Protein AF-A0A9P4GKR5-F1 (afdb_monomer_lite)

Foldseek 3Di:
DDDDDDPPLVVLCCCLVPPVLVVLVVVLVVLLLVLLVLLLQLPQPPDPVSNVVSLVVNVVSLVVNVVSLVVSLVSLVPDDLQVQLVVVVVVVDDSVLSSVLSVLLNVLVVVLSVVVVVVSVVSVVCSVPDDDDDPPLLVVLVVLLVVLLVLLVVLVVLLVVLVVLVVVLVVDPPVSVNVSSVSVSVSSVVVSVSSVSNSVSSVVSDDPVSLVCSLPVDPDPVVSVVSVVSVVSSVVSVVVSVVSVVVVVVVVVVD

Organism: NCBI:txid1168544

Radius of gyration: 22.97 Å; chains: 1; bounding box: 77×32×60 Å

pLDDT: mean 76.47, std 13.75, range [29.8, 94.88]

Secondary structure (DSSP, 8-state):
-------HHHHHHHHIIIIIHHHHHHHHHHHHHHHHHHHHHHHH-SSHHHHHHHHHHHHHHHHHHHHHHHHHHHHHHTS-HHHHHHHHHHTT--HHHHHHHHHHHHHHHHHHHHHHHHHHHHHHHHHHH---TTS-HHHHHHHHHHHHHHHHHHHHHHHHHHHHHHHHHHH--SHHHHHHHHHHHHHHHHHHHHHHHHHHHHHHH--HHHHHHHHHT-S-HHHHHHHHHHHHHHHHHHHHHHHHHHHHHHHHTT-

Sequence (255 aa):
MCTGYSAPREILLDTTFWEVLPSHYERIKARWNKIARLYKEAKSDLLTTDRDGATNSLKAELEMLENDLVEYRNITRGMDITDVAEIYVTAGKSLYRALQIAKGDFANLEASLKVIEERIAGVRADIVSSPCPCDHVTENLEHILTELDLQVDRVLASLILLRSMDQKYANIADEIEKCEYAGVIRFQVSVLEMDLGVIKLDAELVTDKGISEWVQGTTSGAVKEKREELVMRLSAKLDNLQDRLVETKKKERWL

Structure (mmCIF, N/CA/C/O backbone):
data_AF-A0A9P4GKR5-F1
#
_entry.id   AF-A0A9P4GKR5-F1
#
loop_
_atom_site.group_PDB
_atom_site.id
_atom_site.type_symbol
_atom_site.label_atom_id
_atom_site.label_alt_id
_atom_site.label_comp_id
_atom_site.label_asym_id
_atom_site.label_entity_id
_atom_site.label_seq_id
_atom_site.pdbx_PDB_ins_code
_atom_site.Cartn_x
_atom_site.Cartn_y
_atom_site.Cartn_z
_atom_site.occupancy
_atom_site.B_iso_or_equiv
_atom_site.auth_seq_id
_atom_site.auth_comp_id
_atom_site.auth_asym_id
_atom_site.auth_atom_id
_atom_site.pdbx_PDB_model_num
ATOM 1 N N . MET A 1 1 ? 42.828 -14.763 -23.868 1.00 31.36 1 MET A N 1
ATOM 2 C CA . MET A 1 1 ? 42.715 -14.639 -22.400 1.00 31.36 1 MET A CA 1
ATOM 3 C C . MET A 1 1 ? 42.861 -13.166 -22.066 1.00 31.36 1 MET A C 1
ATOM 5 O O . MET A 1 1 ? 43.960 -12.652 -22.201 1.00 31.36 1 MET A O 1
ATOM 9 N N . CYS A 1 2 ? 41.766 -12.487 -21.722 1.00 29.80 2 CYS A N 1
ATOM 10 C CA . CYS A 1 2 ? 41.795 -11.109 -21.229 1.00 29.80 2 CYS A CA 1
ATOM 11 C C . CYS A 1 2 ? 41.215 -11.136 -19.815 1.00 29.80 2 CYS A C 1
ATOM 13 O O . CYS A 1 2 ? 40.015 -11.326 -19.649 1.00 29.80 2 CYS A O 1
ATOM 15 N N . THR A 1 3 ? 42.071 -11.041 -18.804 1.00 39.31 3 THR A N 1
ATOM 16 C CA . THR A 1 3 ? 41.659 -10.869 -17.407 1.00 39.31 3 THR A CA 1
ATOM 17 C C . THR A 1 3 ? 41.708 -9.399 -17.021 1.00 39.31 3 THR A C 1
ATOM 19 O O . THR A 1 3 ? 42.748 -8.780 -17.228 1.00 39.31 3 THR A O 1
ATOM 22 N N . GLY A 1 4 ? 40.633 -8.934 -16.369 1.00 46.06 4 GLY A N 1
ATOM 23 C CA . GLY A 1 4 ? 40.609 -7.842 -15.379 1.00 46.06 4 GLY A CA 1
ATOM 24 C C . GLY A 1 4 ? 40.754 -6.449 -15.992 1.00 46.06 4 GLY A C 1
ATOM 25 O O . GLY A 1 4 ? 41.780 -6.133 -16.573 1.00 46.06 4 GLY A O 1
ATOM 26 N N . TYR A 1 5 ? 39.753 -5.580 -15.950 1.00 34.56 5 TYR A N 1
ATOM 27 C CA . TYR A 1 5 ? 39.102 -5.035 -14.763 1.00 34.56 5 TYR A CA 1
ATOM 28 C C . TYR A 1 5 ? 37.655 -4.676 -15.137 1.00 34.56 5 TYR A C 1
ATOM 30 O O . TYR A 1 5 ? 37.461 -3.934 -16.098 1.00 34.56 5 TYR A O 1
ATOM 38 N N . SER A 1 6 ? 36.653 -5.169 -14.397 1.00 38.38 6 SER A N 1
ATOM 39 C CA . SER A 1 6 ? 35.318 -4.554 -14.452 1.00 38.38 6 SER A CA 1
ATOM 40 C C . SER A 1 6 ? 35.483 -3.124 -13.945 1.00 38.38 6 SER A C 1
ATOM 42 O O . SER A 1 6 ? 36.185 -2.891 -12.951 1.00 38.38 6 SER A O 1
ATOM 44 N N . ALA A 1 7 ? 34.980 -2.153 -14.706 1.00 36.53 7 ALA A N 1
ATOM 45 C CA . ALA A 1 7 ? 35.161 -0.752 -14.362 1.00 36.53 7 ALA A CA 1
ATOM 46 C C . ALA A 1 7 ? 34.572 -0.520 -12.956 1.00 36.53 7 ALA A C 1
ATOM 48 O O . ALA A 1 7 ? 33.511 -1.064 -12.660 1.00 36.53 7 ALA A O 1
ATOM 49 N N . PRO A 1 8 ? 35.189 0.301 -12.086 1.00 41.81 8 PRO A N 1
ATOM 50 C CA . PRO A 1 8 ? 34.676 0.555 -10.736 1.00 41.81 8 PRO A CA 1
ATOM 51 C C . PRO A 1 8 ? 33.189 0.945 -10.696 1.00 41.81 8 PRO A C 1
ATOM 53 O O . PRO A 1 8 ? 32.521 0.686 -9.702 1.00 41.81 8 PRO A O 1
ATOM 56 N N . ARG A 1 9 ? 32.673 1.533 -11.787 1.00 47.53 9 ARG A N 1
ATOM 57 C CA . ARG A 1 9 ? 31.260 1.885 -11.972 1.00 47.53 9 ARG A CA 1
ATOM 58 C C . ARG A 1 9 ? 30.333 0.679 -12.151 1.00 47.53 9 ARG A C 1
ATOM 60 O O . ARG A 1 9 ? 29.267 0.692 -11.557 1.00 47.53 9 ARG A O 1
ATOM 67 N N . GLU A 1 10 ? 30.734 -0.361 -12.885 1.00 48.53 10 GLU A N 1
ATOM 68 C CA . GLU A 1 10 ? 29.918 -1.577 -13.062 1.00 48.53 10 GLU A CA 1
ATOM 69 C C . GLU A 1 10 ? 29.722 -2.307 -11.730 1.00 48.53 10 GLU A C 1
ATOM 71 O O . GLU A 1 10 ? 28.600 -2.657 -11.389 1.00 48.53 10 GLU A O 1
ATOM 76 N N . ILE A 1 11 ? 30.792 -2.470 -10.943 1.00 50.12 11 ILE A N 1
ATOM 77 C CA . ILE A 1 11 ? 30.731 -3.144 -9.634 1.00 50.12 11 ILE A CA 1
ATOM 78 C C . ILE A 1 11 ? 29.861 -2.343 -8.651 1.00 50.12 11 ILE A C 1
ATOM 80 O O . ILE A 1 11 ? 29.056 -2.915 -7.922 1.00 50.12 11 ILE A O 1
ATOM 84 N N . LEU A 1 12 ? 29.993 -1.011 -8.644 1.00 54.66 12 LEU A N 1
ATOM 85 C CA . LEU A 1 12 ? 29.163 -0.131 -7.816 1.00 54.66 12 LEU A CA 1
ATOM 86 C C . LEU A 1 12 ? 27.686 -0.192 -8.214 1.00 54.66 12 LEU A C 1
ATOM 88 O O . LEU A 1 12 ? 26.833 -0.214 -7.327 1.00 54.66 12 LEU A O 1
ATOM 92 N N . LEU A 1 13 ? 27.375 -0.239 -9.512 1.00 59.59 13 LEU A N 1
ATOM 93 C CA . LEU A 1 13 ? 25.998 -0.359 -9.983 1.00 59.59 13 LEU A CA 1
ATOM 94 C C . LEU A 1 13 ? 25.408 -1.728 -9.637 1.00 59.59 13 LEU A C 1
ATOM 96 O O . LEU A 1 13 ? 24.288 -1.789 -9.144 1.00 59.59 13 LEU A O 1
ATOM 100 N N . ASP A 1 14 ? 26.172 -2.802 -9.833 1.00 60.28 14 ASP A N 1
ATOM 101 C CA . ASP A 1 14 ? 25.742 -4.180 -9.591 1.00 60.28 14 ASP A CA 1
ATOM 102 C C . ASP A 1 14 ? 25.403 -4.405 -8.108 1.00 60.28 14 ASP A C 1
ATOM 104 O O . ASP A 1 14 ? 24.274 -4.764 -7.770 1.00 60.28 14 ASP A O 1
ATOM 108 N N . THR A 1 15 ? 26.320 -4.062 -7.196 1.00 67.00 15 THR A N 1
ATOM 109 C CA . THR A 1 15 ? 26.077 -4.184 -5.749 1.00 67.00 15 THR A CA 1
ATOM 110 C C . THR A 1 15 ? 24.951 -3.260 -5.282 1.00 67.00 15 THR A C 1
ATOM 112 O O . THR A 1 15 ? 24.083 -3.668 -4.507 1.00 67.00 15 THR A O 1
ATOM 115 N N . THR A 1 16 ? 24.915 -2.007 -5.749 1.00 65.56 16 THR A N 1
ATOM 116 C CA . THR A 1 16 ? 23.899 -1.057 -5.272 1.00 65.56 16 THR A CA 1
ATOM 117 C C . THR A 1 16 ? 22.500 -1.425 -5.772 1.00 65.56 16 THR A C 1
ATOM 119 O O . THR A 1 16 ? 21.536 -1.356 -5.008 1.00 65.56 16 THR A O 1
ATOM 122 N N . PHE A 1 17 ? 22.376 -1.833 -7.036 1.00 65.75 17 PHE A N 1
ATOM 123 C CA . PHE A 1 17 ? 21.091 -2.111 -7.671 1.00 65.75 17 PHE A CA 1
ATOM 124 C C . PHE A 1 17 ? 20.520 -3.477 -7.273 1.00 65.75 17 PHE A C 1
ATOM 126 O O . PHE A 1 17 ? 19.317 -3.578 -7.037 1.00 65.75 17 PHE A O 1
ATOM 133 N N . TRP A 1 18 ? 21.357 -4.513 -7.150 1.00 68.56 18 TRP A N 1
ATOM 134 C CA . TRP A 1 18 ? 20.884 -5.876 -6.878 1.00 68.56 18 TRP A CA 1
ATOM 135 C C . TRP A 1 18 ? 20.919 -6.285 -5.410 1.00 68.56 18 TRP A C 1
ATOM 137 O O . TRP A 1 18 ? 20.159 -7.170 -5.019 1.00 68.56 18 TRP A O 1
ATOM 147 N N . GLU A 1 19 ? 21.752 -5.651 -4.583 1.00 69.38 19 GLU A N 1
ATOM 148 C CA . GLU A 1 19 ? 21.890 -6.033 -3.174 1.00 69.38 19 GLU A CA 1
ATOM 149 C C . GLU A 1 19 ? 21.416 -4.922 -2.234 1.00 69.38 19 GLU A C 1
ATOM 151 O O . GLU A 1 19 ? 20.545 -5.147 -1.390 1.00 69.38 19 GLU A O 1
ATOM 156 N N . VAL A 1 20 ? 21.944 -3.703 -2.390 1.00 75.06 20 VAL A N 1
ATOM 157 C CA . VAL A 1 20 ? 21.682 -2.607 -1.443 1.00 75.06 20 VAL A CA 1
ATOM 158 C C . VAL A 1 20 ? 20.237 -2.116 -1.537 1.00 75.06 20 VAL A C 1
ATOM 160 O O . VAL A 1 20 ? 19.534 -2.117 -0.527 1.00 75.06 20 VAL A O 1
ATOM 163 N N . LEU A 1 21 ? 19.756 -1.724 -2.723 1.00 73.94 21 LEU A N 1
ATOM 164 C CA . LEU A 1 21 ? 18.386 -1.220 -2.875 1.00 73.94 21 LEU A CA 1
ATOM 165 C C . LEU A 1 21 ? 17.323 -2.236 -2.420 1.00 73.94 21 LEU A C 1
ATOM 167 O O . LEU A 1 21 ? 16.484 -1.856 -1.597 1.00 73.94 21 LEU A O 1
ATOM 171 N N . PRO A 1 22 ? 17.351 -3.515 -2.851 1.00 74.94 22 PRO A N 1
ATOM 172 C CA . PRO A 1 22 ? 16.384 -4.503 -2.376 1.00 74.94 22 PRO A CA 1
ATOM 173 C C . PRO A 1 22 ? 16.442 -4.711 -0.860 1.00 74.94 22 PRO A C 1
ATOM 175 O O . PRO A 1 22 ? 15.400 -4.789 -0.215 1.00 74.94 22 PRO A O 1
ATOM 178 N N . SER A 1 23 ? 17.640 -4.727 -0.267 1.00 75.75 23 SER A N 1
ATOM 179 C CA . SER A 1 23 ? 17.807 -4.859 1.186 1.00 75.75 23 SER A CA 1
ATOM 180 C C . SER A 1 23 ? 17.163 -3.699 1.955 1.00 75.75 23 SER A C 1
ATOM 182 O O . SER A 1 23 ? 16.420 -3.920 2.915 1.00 75.75 23 SER A O 1
ATOM 184 N N . HIS A 1 24 ? 17.371 -2.454 1.510 1.00 80.94 24 HIS A N 1
ATOM 185 C CA . HIS A 1 24 ? 16.717 -1.300 2.130 1.00 80.94 24 HIS A CA 1
ATOM 186 C C . HIS A 1 24 ? 15.197 -1.309 1.909 1.00 80.94 24 HIS A C 1
ATOM 188 O O . HIS A 1 24 ? 14.451 -0.957 2.823 1.00 80.94 24 HIS A O 1
ATOM 194 N N . TYR A 1 25 ? 14.723 -1.743 0.737 1.00 75.50 25 TYR A N 1
ATOM 195 C CA . TYR A 1 25 ? 13.290 -1.884 0.471 1.00 75.50 25 TYR A CA 1
ATOM 196 C C . TYR A 1 25 ? 12.632 -2.905 1.410 1.00 75.50 25 TYR A C 1
ATOM 198 O O . TYR A 1 25 ? 11.611 -2.609 2.034 1.00 75.50 25 TYR A O 1
ATOM 206 N N . GLU A 1 26 ? 13.244 -4.077 1.591 1.00 77.56 26 GLU A N 1
ATOM 207 C CA . GLU A 1 26 ? 12.752 -5.088 2.532 1.00 77.56 26 GLU A CA 1
ATOM 208 C C . GLU A 1 26 ? 12.784 -4.586 3.981 1.00 77.56 26 GLU A C 1
ATOM 210 O O . GLU A 1 26 ? 11.868 -4.868 4.756 1.00 77.56 26 GLU A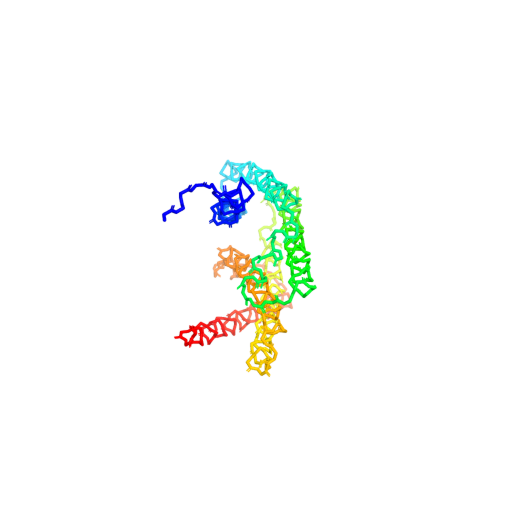 O 1
ATOM 215 N N . ARG A 1 27 ? 13.779 -3.767 4.350 1.00 87.31 27 ARG A N 1
ATOM 216 C CA . ARG A 1 27 ? 13.833 -3.116 5.667 1.00 87.31 27 ARG A CA 1
ATOM 217 C C . ARG A 1 27 ? 12.667 -2.146 5.876 1.00 87.31 27 ARG A C 1
ATOM 219 O O . ARG A 1 27 ? 11.993 -2.232 6.904 1.00 87.31 27 ARG A O 1
ATOM 226 N N . ILE A 1 28 ? 12.385 -1.290 4.891 1.00 83.56 28 ILE A N 1
ATOM 227 C CA . ILE A 1 28 ? 11.234 -0.370 4.890 1.00 83.56 28 ILE A CA 1
ATOM 228 C C . ILE A 1 28 ? 9.928 -1.158 5.035 1.00 83.56 28 ILE A C 1
ATOM 230 O O . ILE A 1 28 ? 9.112 -0.856 5.907 1.00 83.56 28 ILE A O 1
ATOM 234 N N . LYS A 1 29 ? 9.749 -2.214 4.235 1.00 80.31 29 LYS A N 1
ATOM 235 C CA . LYS A 1 29 ? 8.560 -3.077 4.260 1.00 80.31 29 LYS A CA 1
ATOM 236 C C . LYS A 1 29 ? 8.376 -3.776 5.608 1.00 80.31 29 LYS A C 1
ATOM 238 O O . LYS A 1 29 ? 7.281 -3.764 6.173 1.00 80.31 29 LYS A O 1
ATOM 243 N N . ALA A 1 30 ? 9.438 -4.366 6.154 1.00 80.81 30 ALA A N 1
ATOM 244 C CA . ALA A 1 30 ? 9.405 -5.018 7.459 1.00 80.81 30 ALA A CA 1
ATOM 245 C C . ALA A 1 30 ? 9.033 -4.030 8.573 1.00 80.81 30 ALA A C 1
ATOM 247 O O . ALA A 1 30 ? 8.232 -4.357 9.455 1.00 80.81 30 ALA A O 1
ATOM 248 N N . ARG A 1 31 ? 9.568 -2.807 8.513 1.00 88.75 31 ARG A N 1
ATOM 249 C CA . ARG A 1 31 ? 9.266 -1.765 9.491 1.00 88.75 31 ARG A CA 1
ATOM 250 C C . ARG A 1 31 ? 7.839 -1.253 9.375 1.00 88.75 31 ARG A C 1
ATOM 252 O O . ARG A 1 31 ? 7.173 -1.120 10.397 1.00 88.75 31 ARG A O 1
ATOM 259 N N . TRP A 1 32 ? 7.343 -1.057 8.156 1.00 85.75 32 TRP A N 1
ATOM 260 C CA . TRP A 1 32 ? 5.944 -0.705 7.916 1.00 85.75 32 TRP A CA 1
ATOM 261 C C . TRP A 1 32 ? 4.994 -1.720 8.563 1.00 85.75 32 TRP A C 1
ATOM 263 O O . TRP A 1 32 ? 4.100 -1.347 9.318 1.00 85.75 32 TRP A O 1
ATOM 273 N N . ASN A 1 33 ? 5.258 -3.016 8.372 1.00 78.06 33 ASN A N 1
ATOM 274 C CA . ASN A 1 33 ? 4.481 -4.090 8.999 1.00 78.06 33 ASN A CA 1
ATOM 275 C C . ASN A 1 33 ? 4.562 -4.073 10.536 1.00 78.06 33 ASN A C 1
ATOM 277 O O . ASN A 1 33 ? 3.601 -4.428 11.222 1.00 78.06 33 ASN A O 1
ATOM 281 N N . LYS A 1 34 ? 5.700 -3.659 11.099 1.00 86.12 34 LYS A N 1
ATOM 282 C CA . LYS A 1 34 ? 5.861 -3.514 12.550 1.00 86.12 34 LYS A CA 1
ATOM 283 C C . LYS A 1 34 ? 5.090 -2.309 13.096 1.00 86.12 34 LYS A C 1
ATOM 285 O O . LYS A 1 34 ? 4.423 -2.454 14.115 1.00 86.12 34 LYS A O 1
ATOM 290 N N . ILE A 1 35 ? 5.147 -1.162 12.416 1.00 84.94 35 ILE A N 1
ATOM 291 C CA . ILE A 1 35 ? 4.366 0.050 12.732 1.00 84.94 35 ILE A CA 1
ATOM 292 C C . ILE A 1 35 ? 2.881 -0.278 12.743 1.00 84.94 35 ILE A C 1
ATOM 294 O O . ILE A 1 35 ? 2.194 0.014 13.711 1.00 84.94 35 ILE A O 1
ATOM 298 N N . ALA A 1 36 ? 2.420 -0.959 11.701 1.00 75.44 36 ALA A N 1
ATOM 299 C CA . ALA A 1 36 ? 1.070 -1.476 11.576 1.00 75.44 36 ALA A CA 1
ATOM 300 C C . ALA A 1 36 ? 0.615 -2.266 12.818 1.00 75.44 36 ALA A C 1
ATOM 302 O O . ALA A 1 36 ? -0.421 -1.969 13.414 1.00 75.44 36 ALA A O 1
ATOM 303 N N . ARG A 1 37 ? 1.425 -3.236 13.259 1.00 79.75 37 ARG A N 1
ATOM 304 C CA . ARG A 1 37 ? 1.133 -4.028 14.461 1.00 79.75 37 ARG A CA 1
ATOM 305 C C . ARG A 1 37 ? 1.133 -3.180 15.739 1.00 79.75 37 ARG A C 1
ATOM 307 O O . ARG A 1 37 ? 0.215 -3.300 16.540 1.00 79.75 37 ARG A O 1
ATOM 314 N N . LEU A 1 38 ? 2.132 -2.318 15.923 1.00 81.69 38 LEU A N 1
ATOM 315 C CA . LEU A 1 38 ? 2.242 -1.457 17.109 1.00 81.69 38 LEU A CA 1
ATOM 316 C C . LEU A 1 38 ? 1.112 -0.425 17.187 1.00 81.69 38 LEU A C 1
ATOM 318 O O . LEU A 1 38 ? 0.655 -0.098 18.275 1.00 81.69 38 LEU A O 1
ATOM 322 N N . TYR A 1 39 ? 0.647 0.076 16.044 1.00 80.06 39 TYR A N 1
ATOM 323 C CA . TYR A 1 39 ? -0.510 0.962 15.958 1.00 80.06 39 TYR A CA 1
ATOM 324 C C . TYR A 1 39 ? -1.785 0.258 16.418 1.00 80.06 39 TYR A C 1
ATOM 326 O O . TYR A 1 39 ? -2.565 0.834 17.176 1.00 80.06 39 TYR A O 1
ATOM 334 N N . LYS A 1 40 ? -1.956 -1.010 16.029 1.00 73.56 40 LYS A N 1
ATOM 335 C CA . LYS A 1 40 ? -3.038 -1.860 16.524 1.00 73.56 40 LYS A CA 1
ATOM 336 C C . LYS A 1 40 ? -2.961 -2.027 18.044 1.00 73.56 40 LYS A C 1
ATOM 338 O O . LYS A 1 40 ? -3.923 -1.685 18.719 1.00 73.56 40 LYS A O 1
ATOM 343 N N . GLU A 1 41 ? -1.817 -2.471 18.570 1.00 76.44 41 GLU A N 1
ATOM 344 C CA . GLU A 1 41 ? -1.572 -2.645 20.016 1.00 76.44 41 GLU A CA 1
ATOM 345 C C . GLU A 1 41 ? -1.859 -1.339 20.788 1.00 76.44 41 GLU A C 1
ATOM 347 O O . GLU A 1 41 ? -2.658 -1.313 21.723 1.00 76.44 41 GLU A O 1
ATOM 352 N N . ALA A 1 42 ? -1.346 -0.204 20.301 1.00 78.00 42 ALA A N 1
ATOM 353 C CA . ALA A 1 42 ? -1.582 1.116 20.890 1.00 78.00 42 ALA A CA 1
ATOM 354 C C . ALA A 1 42 ? -3.060 1.559 20.878 1.00 78.00 42 ALA A C 1
ATOM 356 O O . ALA A 1 42 ? -3.448 2.414 21.675 1.00 78.00 42 ALA A O 1
ATOM 357 N N . LYS A 1 43 ? -3.896 1.006 19.992 1.00 73.19 43 LYS A N 1
ATOM 358 C CA . LYS A 1 43 ? -5.338 1.291 19.942 1.00 73.19 43 LYS A CA 1
ATOM 359 C C . LYS A 1 43 ? -6.186 0.285 20.718 1.00 73.19 43 LYS A C 1
ATOM 361 O O . LYS A 1 43 ? -7.215 0.686 21.259 1.00 73.19 43 LYS A O 1
ATOM 366 N N . SER A 1 44 ? -5.798 -0.988 20.753 1.00 69.00 44 SER A N 1
ATOM 367 C CA . SER A 1 44 ? -6.623 -2.072 21.300 1.00 69.00 44 SER A CA 1
ATOM 368 C C . SER A 1 44 ? -6.294 -2.474 22.733 1.00 69.00 44 SER A C 1
ATOM 370 O O . SER A 1 44 ? -7.125 -3.125 23.369 1.00 69.00 44 SER A O 1
ATOM 372 N N . ASP A 1 45 ? -5.107 -2.142 23.243 1.00 71.12 45 ASP A N 1
ATOM 373 C CA . ASP A 1 45 ? -4.672 -2.649 24.543 1.00 71.12 45 ASP A CA 1
ATOM 374 C C . ASP A 1 45 ? -5.487 -2.056 25.699 1.00 71.12 45 ASP A C 1
ATOM 376 O O . ASP A 1 45 ? -5.647 -0.842 25.846 1.00 71.12 45 ASP A O 1
ATOM 380 N N . LEU A 1 46 ? -6.011 -2.954 26.539 1.00 59.97 46 LEU A N 1
ATOM 381 C CA . LEU A 1 46 ? -6.887 -2.625 27.668 1.00 59.97 46 LEU A CA 1
ATOM 382 C C . LEU A 1 46 ? -6.127 -1.993 28.841 1.00 59.97 46 LEU A C 1
ATOM 384 O O . LEU A 1 46 ? -6.712 -1.252 29.632 1.00 59.97 46 LEU A O 1
ATOM 388 N N . LEU A 1 47 ? -4.839 -2.313 28.982 1.00 71.62 47 LEU A N 1
ATOM 389 C CA . LEU A 1 47 ? -3.983 -1.786 30.037 1.00 71.62 47 LEU A CA 1
ATOM 390 C C . LEU A 1 47 ? -3.268 -0.532 29.540 1.00 71.62 47 LEU A C 1
ATOM 392 O O . LEU A 1 47 ? -2.575 -0.553 28.526 1.00 71.62 47 LEU A O 1
ATOM 396 N N . THR A 1 48 ? -3.391 0.558 30.295 1.00 73.81 48 THR A N 1
ATOM 397 C CA . THR A 1 48 ? -2.759 1.844 29.964 1.00 73.81 48 THR A CA 1
ATOM 398 C C . THR A 1 48 ? -1.242 1.736 29.833 1.00 73.81 48 THR A C 1
ATOM 400 O O . THR A 1 48 ? -0.663 2.362 28.955 1.00 73.81 48 THR A O 1
ATOM 403 N N . THR A 1 49 ? -0.598 0.896 30.646 1.00 75.25 49 THR A N 1
ATOM 404 C CA . THR A 1 49 ? 0.852 0.660 30.592 1.00 75.25 49 THR A CA 1
ATOM 405 C C . THR A 1 49 ? 1.300 0.002 29.291 1.00 75.25 49 THR A C 1
ATOM 407 O O . THR A 1 49 ? 2.326 0.393 28.735 1.00 75.25 49 THR A O 1
ATOM 410 N N . ASP A 1 50 ? 0.529 -0.965 28.796 1.00 73.06 50 ASP A N 1
ATOM 411 C CA . ASP A 1 50 ? 0.838 -1.681 27.555 1.00 73.06 50 ASP A CA 1
ATOM 412 C C . ASP A 1 50 ? 0.591 -0.758 26.359 1.00 73.06 50 ASP A C 1
ATOM 414 O O . ASP A 1 50 ? 1.443 -0.631 25.479 1.00 73.06 50 ASP A O 1
ATOM 418 N N . ARG A 1 51 ? -0.491 0.027 26.423 1.00 75.31 51 ARG A N 1
ATOM 419 C CA . ARG A 1 51 ? -0.816 1.067 25.444 1.00 75.31 51 ARG A CA 1
ATOM 420 C C . ARG A 1 51 ? 0.268 2.136 25.329 1.00 75.31 51 ARG A C 1
ATOM 422 O O . ARG A 1 51 ? 0.657 2.514 24.221 1.00 75.31 51 ARG A O 1
ATOM 429 N N . ASP A 1 52 ? 0.770 2.627 26.459 1.00 80.56 52 ASP A N 1
ATOM 430 C CA . ASP A 1 52 ? 1.848 3.618 2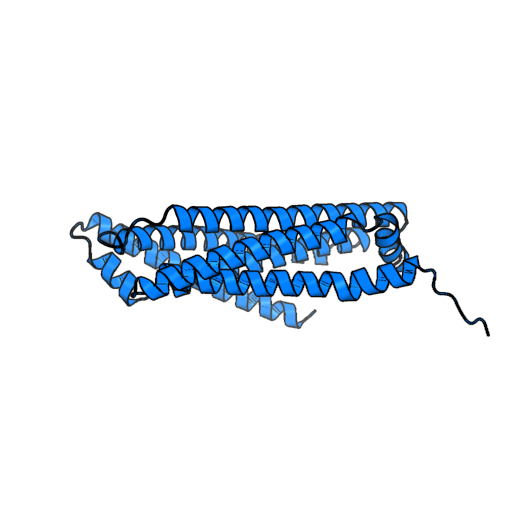6.498 1.00 80.56 52 ASP A CA 1
ATOM 431 C C . ASP A 1 52 ? 3.159 3.019 25.963 1.00 80.56 52 ASP A C 1
ATOM 433 O O . ASP A 1 52 ? 3.886 3.673 25.207 1.00 80.56 52 ASP A O 1
ATOM 437 N N . GLY A 1 53 ? 3.439 1.751 26.284 1.00 82.94 53 GLY A N 1
ATOM 438 C CA . GLY A 1 53 ? 4.570 0.996 25.743 1.00 82.94 53 GLY A CA 1
ATOM 439 C C . GLY A 1 53 ? 4.507 0.836 24.220 1.00 82.94 53 GLY A C 1
ATOM 440 O O . GLY A 1 53 ? 5.485 1.137 23.523 1.00 82.94 53 GLY A O 1
ATOM 441 N N . ALA A 1 54 ? 3.350 0.434 23.693 1.00 82.38 54 ALA A N 1
ATOM 442 C CA . ALA A 1 54 ? 3.092 0.315 22.262 1.00 82.38 54 ALA A CA 1
ATOM 443 C C . ALA A 1 54 ? 3.179 1.678 21.561 1.00 82.38 54 ALA A C 1
ATOM 445 O O . ALA A 1 54 ? 3.836 1.794 20.530 1.00 82.38 54 ALA A O 1
ATOM 446 N N . THR A 1 55 ? 2.626 2.737 22.160 1.00 85.12 55 THR A N 1
ATOM 447 C CA . THR A 1 55 ? 2.679 4.108 21.623 1.00 85.12 55 THR A CA 1
ATOM 448 C C . THR A 1 55 ? 4.110 4.641 21.538 1.00 85.12 55 THR A C 1
ATOM 450 O O . THR A 1 55 ? 4.494 5.248 20.536 1.00 85.12 55 THR A O 1
ATOM 453 N N . ASN A 1 56 ? 4.930 4.415 22.566 1.00 87.88 56 ASN A N 1
ATOM 454 C CA . ASN A 1 56 ? 6.336 4.821 22.550 1.00 87.88 56 ASN A CA 1
ATOM 455 C C . ASN A 1 56 ? 7.140 4.028 21.513 1.00 87.88 56 ASN A C 1
ATOM 457 O O . ASN A 1 56 ? 7.920 4.612 20.759 1.00 87.88 56 ASN A O 1
ATOM 461 N N . SER A 1 57 ? 6.900 2.718 21.426 1.00 89.81 57 SER A N 1
ATOM 462 C CA . SER A 1 57 ? 7.522 1.857 20.414 1.00 89.81 57 SER A CA 1
ATOM 463 C C . SER A 1 57 ? 7.126 2.282 19.000 1.00 89.81 57 SER A C 1
ATOM 465 O O . SER A 1 57 ? 7.969 2.358 18.113 1.00 89.81 57 SER A O 1
ATOM 467 N N . LEU A 1 58 ? 5.856 2.624 18.797 1.00 89.12 58 LEU A N 1
ATOM 468 C CA . LEU A 1 58 ? 5.321 3.108 17.534 1.00 89.12 58 LEU A CA 1
ATOM 469 C C . LEU A 1 58 ? 5.976 4.423 17.103 1.00 89.12 58 LEU A C 1
ATOM 471 O O . LEU A 1 58 ? 6.395 4.540 15.955 1.00 89.12 58 LEU A O 1
ATOM 475 N N . LYS A 1 59 ? 6.127 5.391 18.017 1.00 90.81 59 LYS A N 1
ATOM 476 C CA . LYS A 1 59 ? 6.840 6.651 17.738 1.00 90.81 59 LYS A CA 1
ATOM 477 C C . LYS A 1 59 ? 8.280 6.402 17.287 1.00 90.81 59 LYS A C 1
ATOM 479 O O . LYS A 1 59 ? 8.711 7.009 16.310 1.00 90.81 59 LYS A O 1
ATOM 484 N N . ALA A 1 60 ? 8.990 5.499 17.965 1.00 92.88 60 ALA A N 1
ATOM 485 C CA . ALA A 1 60 ? 10.360 5.140 17.607 1.00 92.88 60 ALA A CA 1
ATOM 486 C C . ALA A 1 60 ? 10.436 4.448 16.235 1.00 92.88 60 ALA A C 1
ATOM 488 O O . ALA A 1 60 ? 11.311 4.760 15.433 1.00 92.88 60 ALA A O 1
ATOM 489 N N . GLU A 1 61 ? 9.512 3.533 15.930 1.00 92.12 61 GLU A N 1
ATOM 490 C CA . GLU A 1 61 ? 9.470 2.877 14.618 1.00 92.12 61 GLU A CA 1
ATOM 491 C C . GLU A 1 61 ? 9.114 3.837 13.481 1.00 92.12 61 GLU A C 1
ATOM 493 O O . GLU A 1 61 ? 9.704 3.727 12.409 1.00 92.12 61 GLU A O 1
ATOM 498 N N . LEU A 1 62 ? 8.219 4.804 13.703 1.00 91.00 62 LEU A N 1
ATOM 499 C CA . LEU A 1 62 ? 7.909 5.845 12.715 1.00 91.00 62 LEU A CA 1
ATOM 500 C C . LEU A 1 62 ? 9.135 6.712 12.406 1.00 91.00 62 LEU A C 1
ATOM 502 O O . LEU A 1 62 ? 9.414 6.974 11.241 1.00 91.00 62 LEU A O 1
ATOM 506 N N . GLU A 1 63 ? 9.903 7.103 13.424 1.00 93.25 63 GLU A N 1
ATOM 507 C CA . GLU A 1 63 ? 11.152 7.854 13.238 1.00 93.25 63 GLU A CA 1
ATOM 508 C C . GLU A 1 63 ? 12.213 7.026 12.499 1.00 93.25 63 GLU A C 1
ATOM 510 O O . GLU A 1 63 ? 12.858 7.506 11.566 1.00 93.25 63 GLU A O 1
ATOM 515 N N . MET A 1 64 ? 12.369 5.749 12.857 1.00 92.94 64 MET A N 1
ATOM 516 C CA . MET A 1 64 ? 13.280 4.860 12.135 1.00 92.94 64 MET A CA 1
ATOM 517 C C . MET A 1 64 ? 12.845 4.639 10.680 1.00 92.94 64 MET A C 1
ATOM 519 O O . MET A 1 64 ? 13.703 4.517 9.809 1.00 92.94 64 MET A O 1
ATOM 523 N N . LEU A 1 65 ? 11.541 4.609 10.395 1.00 91.81 65 LEU A N 1
ATOM 524 C CA . LEU A 1 65 ? 11.032 4.500 9.030 1.00 91.81 65 LEU A CA 1
ATOM 525 C C . LEU A 1 65 ? 11.325 5.754 8.211 1.00 91.81 65 LEU A C 1
ATOM 527 O O . LEU A 1 65 ? 11.758 5.634 7.072 1.00 91.81 65 LEU A O 1
ATOM 531 N N . GLU A 1 66 ? 11.118 6.942 8.775 1.00 93.06 66 GLU A N 1
ATOM 532 C CA . GLU A 1 66 ? 11.475 8.201 8.111 1.00 93.06 66 GLU A CA 1
ATOM 533 C C . GLU A 1 66 ? 12.966 8.222 7.751 1.00 93.06 66 GLU A C 1
ATOM 535 O O . GLU A 1 66 ? 13.323 8.542 6.617 1.00 93.06 66 GLU A O 1
ATOM 540 N N . ASN A 1 67 ? 13.831 7.792 8.674 1.00 93.50 67 ASN A N 1
ATOM 541 C CA . ASN A 1 67 ? 15.263 7.660 8.410 1.00 93.50 67 ASN A CA 1
ATOM 542 C C . ASN A 1 67 ? 15.557 6.633 7.307 1.00 93.50 67 ASN A C 1
ATOM 544 O O . ASN A 1 67 ? 16.339 6.921 6.403 1.00 93.50 67 ASN A O 1
ATOM 548 N N . ASP A 1 68 ? 14.896 5.472 7.323 1.00 91.31 68 ASP A N 1
ATOM 549 C CA . ASP A 1 68 ? 15.042 4.456 6.276 1.00 91.31 68 ASP A CA 1
ATOM 550 C C . ASP A 1 68 ? 14.619 4.983 4.892 1.00 91.31 68 ASP A C 1
ATOM 552 O O . ASP A 1 68 ? 15.301 4.714 3.901 1.00 91.31 68 ASP A O 1
ATOM 556 N N . LEU A 1 69 ? 13.538 5.770 4.813 1.00 90.88 69 LEU A N 1
ATOM 557 C CA . LEU A 1 69 ? 13.095 6.419 3.573 1.00 90.88 69 LEU A CA 1
ATOM 558 C C . LEU A 1 69 ? 14.103 7.466 3.090 1.00 90.88 69 LEU A C 1
ATOM 560 O O . LEU A 1 69 ? 14.382 7.541 1.893 1.00 90.88 69 LEU A O 1
ATOM 564 N N . VAL A 1 70 ? 14.678 8.258 4.001 1.00 93.31 70 VAL A N 1
ATOM 565 C CA . VAL A 1 70 ? 15.731 9.232 3.677 1.00 93.31 70 VAL A CA 1
ATOM 566 C C . VAL A 1 70 ? 16.987 8.528 3.166 1.00 93.31 70 VAL A C 1
ATOM 568 O O . VAL A 1 70 ? 17.537 8.942 2.147 1.00 93.31 70 VAL A O 1
ATOM 571 N N . GLU A 1 71 ? 17.428 7.449 3.815 1.00 90.25 71 GLU A N 1
ATOM 572 C CA . GLU A 1 71 ? 18.563 6.645 3.351 1.00 90.25 71 GLU A CA 1
ATOM 573 C C . GLU A 1 71 ? 18.305 6.060 1.960 1.00 90.25 71 GLU A C 1
ATOM 575 O O . GLU A 1 71 ? 19.129 6.222 1.059 1.00 90.25 71 GLU A O 1
ATOM 580 N N . TYR A 1 72 ? 17.135 5.452 1.752 1.00 87.12 72 TYR A N 1
ATOM 581 C CA . TYR A 1 72 ? 16.737 4.894 0.461 1.00 87.12 72 TYR A CA 1
ATOM 582 C C . TYR A 1 72 ? 16.713 5.967 -0.639 1.00 87.12 72 TYR A C 1
ATOM 584 O O . TYR A 1 72 ? 17.236 5.779 -1.742 1.00 87.12 72 TYR A O 1
ATOM 592 N N . ARG A 1 73 ? 16.172 7.149 -0.329 1.00 89.69 73 ARG A N 1
ATOM 593 C CA . ARG A 1 73 ? 16.172 8.307 -1.227 1.00 89.69 73 ARG A CA 1
ATOM 594 C C . ARG A 1 73 ? 17.586 8.809 -1.531 1.00 89.69 73 ARG A C 1
ATOM 596 O O . ARG A 1 73 ? 17.863 9.194 -2.662 1.00 89.69 73 ARG A O 1
ATOM 603 N N . ASN A 1 74 ? 18.490 8.808 -0.556 1.00 88.75 74 ASN A N 1
ATOM 604 C CA . ASN A 1 74 ? 19.874 9.232 -0.766 1.00 88.75 74 ASN A CA 1
ATOM 605 C C . ASN A 1 74 ? 20.633 8.262 -1.678 1.00 88.75 74 ASN A C 1
ATOM 607 O O . ASN A 1 74 ? 21.351 8.713 -2.568 1.00 88.75 74 ASN A O 1
ATOM 611 N N . ILE A 1 75 ? 20.438 6.951 -1.501 1.00 84.88 75 ILE A N 1
ATOM 612 C CA . ILE A 1 75 ? 21.041 5.927 -2.366 1.00 84.88 75 ILE A CA 1
ATOM 613 C C . ILE A 1 75 ? 20.541 6.100 -3.800 1.00 84.88 75 ILE A C 1
ATOM 615 O O . ILE A 1 75 ? 21.341 6.192 -4.726 1.00 84.88 75 ILE A O 1
ATOM 619 N N . THR A 1 76 ? 19.224 6.212 -3.979 1.00 81.75 76 THR A N 1
ATOM 620 C CA . THR A 1 76 ? 18.611 6.357 -5.308 1.00 81.75 76 THR A CA 1
ATOM 621 C C . THR A 1 76 ? 19.026 7.661 -5.988 1.00 81.75 76 THR A C 1
ATOM 623 O O . THR A 1 76 ? 19.460 7.635 -7.133 1.00 81.75 76 THR A O 1
ATOM 626 N N . ARG A 1 77 ? 19.008 8.804 -5.291 1.00 85.00 77 ARG A N 1
ATOM 627 C CA . ARG A 1 77 ? 19.492 10.086 -5.844 1.00 85.00 77 ARG A CA 1
ATOM 628 C C . ARG A 1 77 ? 20.992 10.097 -6.150 1.00 85.00 77 ARG A C 1
ATOM 630 O O . ARG A 1 77 ? 21.430 10.922 -6.945 1.00 85.00 77 ARG A O 1
ATOM 637 N N . GLY A 1 78 ? 21.770 9.224 -5.510 1.00 83.06 78 GLY A N 1
ATOM 638 C CA . GLY A 1 78 ? 23.195 9.043 -5.782 1.00 83.06 78 GLY A CA 1
ATOM 639 C C . GLY A 1 78 ? 23.496 8.258 -7.061 1.00 83.06 78 GLY A C 1
ATOM 640 O O . GLY A 1 78 ? 24.650 8.232 -7.484 1.00 83.06 78 GLY A O 1
ATOM 641 N N . MET A 1 79 ? 22.493 7.629 -7.680 1.00 81.88 79 MET A N 1
ATOM 642 C CA . MET A 1 79 ? 22.659 6.877 -8.923 1.00 81.88 79 MET A CA 1
ATOM 643 C C . MET A 1 79 ? 22.697 7.808 -10.134 1.00 81.88 79 MET A C 1
ATOM 645 O O . MET A 1 79 ? 21.847 8.689 -10.281 1.00 81.88 79 MET A O 1
ATOM 649 N N . ASP A 1 80 ? 23.649 7.579 -11.041 1.00 83.00 80 ASP A N 1
ATOM 650 C CA . ASP A 1 80 ? 23.623 8.234 -12.345 1.00 83.00 80 ASP A CA 1
ATOM 651 C C . ASP A 1 80 ? 22.491 7.625 -13.176 1.00 83.00 80 ASP A C 1
ATOM 653 O O . ASP A 1 80 ? 22.436 6.423 -13.445 1.00 83.00 80 ASP A O 1
ATOM 657 N N . ILE A 1 81 ? 21.570 8.480 -13.602 1.00 81.81 81 ILE A N 1
ATOM 658 C CA . ILE A 1 81 ? 20.445 8.084 -14.441 1.00 81.81 81 ILE A CA 1
ATOM 659 C C . ILE A 1 81 ? 20.889 7.485 -15.778 1.00 81.81 81 ILE A C 1
ATOM 661 O O . ILE A 1 81 ? 20.155 6.701 -16.378 1.00 81.81 81 ILE A O 1
ATOM 665 N N . THR A 1 82 ? 22.080 7.857 -16.246 1.00 82.69 82 THR A N 1
ATOM 666 C CA . THR A 1 82 ? 22.695 7.325 -17.461 1.00 82.69 82 THR A CA 1
ATOM 667 C C . THR A 1 82 ? 23.090 5.869 -17.263 1.00 82.69 82 THR A C 1
ATOM 669 O O . THR A 1 82 ? 22.786 5.051 -18.125 1.00 82.69 82 THR A O 1
ATOM 672 N N . ASP A 1 83 ? 23.654 5.524 -16.105 1.00 76.81 83 ASP A N 1
ATOM 673 C CA . ASP A 1 83 ? 24.035 4.147 -15.785 1.00 76.81 83 ASP A CA 1
ATOM 674 C C . ASP A 1 83 ? 22.782 3.254 -15.659 1.00 76.81 83 ASP A C 1
ATOM 676 O O . ASP A 1 83 ? 22.737 2.138 -16.172 1.00 76.81 83 ASP A O 1
ATOM 680 N N . VAL A 1 84 ? 21.696 3.772 -15.068 1.00 77.12 84 VAL A N 1
ATOM 681 C CA . VAL A 1 84 ? 20.396 3.069 -15.046 1.00 77.12 84 VAL A CA 1
ATOM 682 C C . VAL A 1 84 ? 19.817 2.925 -16.460 1.00 77.12 84 VAL A C 1
ATOM 684 O O . VAL A 1 84 ? 19.244 1.890 -16.803 1.00 77.12 84 VAL A O 1
ATOM 687 N N . ALA A 1 85 ? 19.985 3.932 -17.322 1.00 71.12 85 ALA A N 1
ATOM 688 C CA . ALA A 1 85 ? 19.584 3.841 -18.722 1.00 71.12 85 ALA A CA 1
ATOM 689 C C . ALA A 1 85 ? 20.391 2.773 -19.487 1.00 71.12 85 ALA A C 1
ATOM 691 O O . ALA A 1 85 ? 19.826 2.081 -20.333 1.00 71.12 85 ALA A O 1
ATOM 692 N N . GLU A 1 86 ? 21.674 2.569 -19.187 1.00 74.31 86 GLU A N 1
ATOM 693 C CA . GLU A 1 86 ? 22.490 1.525 -19.825 1.00 74.31 86 GLU A CA 1
ATOM 694 C C . GLU A 1 86 ? 21.953 0.105 -19.572 1.00 74.31 86 GLU A C 1
ATOM 696 O O . GLU A 1 86 ? 22.014 -0.743 -20.470 1.00 74.31 86 GLU A O 1
ATOM 701 N N . ILE A 1 87 ? 21.318 -0.141 -18.418 1.00 73.06 87 ILE A N 1
ATOM 702 C CA . ILE A 1 87 ? 20.601 -1.400 -18.141 1.00 73.06 87 ILE A CA 1
ATOM 703 C C . ILE A 1 87 ? 19.496 -1.614 -19.188 1.00 73.06 87 ILE A C 1
ATOM 705 O O . ILE A 1 87 ? 19.382 -2.684 -19.793 1.00 73.06 87 ILE A O 1
ATOM 709 N N . TYR A 1 88 ? 18.714 -0.571 -19.473 1.00 65.00 88 TYR A N 1
ATOM 710 C CA . TYR A 1 88 ? 17.663 -0.618 -20.489 1.00 65.00 88 TYR A CA 1
ATOM 711 C C . TYR A 1 88 ? 18.218 -0.723 -21.914 1.00 65.00 88 TYR A C 1
ATOM 713 O O . TYR A 1 88 ? 17.618 -1.399 -22.753 1.00 65.00 88 TYR A O 1
ATOM 721 N N . VAL A 1 89 ? 19.367 -0.106 -22.204 1.00 69.38 89 VAL A N 1
ATOM 722 C CA . VAL A 1 89 ? 20.052 -0.264 -23.499 1.00 69.38 89 VAL A CA 1
ATOM 723 C C . VAL A 1 89 ? 20.491 -1.711 -23.709 1.00 69.38 89 VAL A C 1
ATOM 725 O O . VAL A 1 89 ? 20.259 -2.270 -24.780 1.00 69.38 89 VAL A O 1
ATOM 728 N N . THR A 1 90 ? 21.046 -2.345 -22.675 1.00 68.31 90 THR A N 1
ATOM 729 C CA . THR A 1 90 ? 21.435 -3.765 -22.697 1.00 68.31 90 THR A CA 1
ATOM 730 C C . THR A 1 90 ? 20.227 -4.675 -22.933 1.00 68.31 90 THR A C 1
ATOM 732 O O . THR A 1 90 ? 20.326 -5.673 -23.644 1.00 68.31 90 THR A O 1
ATOM 735 N N . ALA A 1 91 ? 19.051 -4.282 -22.436 1.00 60.94 91 ALA A N 1
ATOM 736 C CA . ALA A 1 91 ? 17.770 -4.928 -22.728 1.00 60.94 91 ALA A CA 1
ATOM 737 C C . ALA A 1 91 ? 17.192 -4.596 -24.127 1.00 60.94 91 ALA A C 1
ATOM 739 O O . ALA A 1 91 ? 16.032 -4.900 -24.412 1.00 60.94 91 ALA A O 1
ATOM 740 N N . GLY A 1 92 ? 17.972 -3.964 -25.011 1.00 64.38 92 GLY A N 1
ATOM 741 C CA . GLY A 1 92 ? 17.615 -3.691 -26.405 1.00 64.38 92 GLY A CA 1
ATOM 742 C C . GLY A 1 92 ? 16.900 -2.359 -26.652 1.00 64.38 92 GLY A C 1
ATOM 743 O O . GLY A 1 92 ? 16.374 -2.151 -27.747 1.00 64.38 92 GLY A O 1
ATOM 744 N N . LYS A 1 93 ? 16.841 -1.445 -25.672 1.00 66.75 93 LYS A N 1
ATOM 745 C CA . LYS A 1 93 ? 16.234 -0.116 -25.870 1.00 66.75 93 LYS A CA 1
ATOM 746 C C . LYS A 1 93 ? 17.222 0.857 -26.530 1.00 66.75 93 LYS A C 1
ATOM 748 O O . LYS A 1 93 ? 18.429 0.789 -26.321 1.00 66.75 93 LYS A O 1
ATOM 753 N N . SER A 1 94 ? 16.713 1.816 -27.309 1.00 83.88 94 SER A N 1
ATOM 754 C CA . SER A 1 94 ? 17.548 2.923 -27.798 1.00 83.88 94 SER A CA 1
ATOM 755 C C . SER A 1 94 ? 17.957 3.835 -26.637 1.00 83.88 94 SER A C 1
ATOM 757 O O . SER A 1 94 ? 17.176 4.030 -25.707 1.00 83.88 94 SER A O 1
ATOM 759 N N . LEU A 1 95 ? 19.149 4.439 -26.698 1.00 81.56 95 LEU A N 1
ATOM 760 C CA . LEU A 1 95 ? 19.677 5.280 -25.613 1.00 81.56 95 LEU A CA 1
ATOM 761 C C . LEU A 1 95 ? 18.718 6.410 -25.205 1.00 81.56 95 LEU A C 1
ATOM 763 O O . LEU A 1 95 ? 18.457 6.611 -24.021 1.00 81.56 95 LEU A O 1
ATOM 767 N N . TYR A 1 96 ? 18.144 7.120 -26.184 1.00 85.44 96 TYR A N 1
ATOM 768 C CA . TYR A 1 96 ? 17.163 8.178 -25.918 1.00 85.44 96 TYR A CA 1
ATOM 769 C C . TYR A 1 96 ? 15.980 7.659 -25.092 1.00 85.44 96 TYR A C 1
ATOM 771 O O . TYR A 1 96 ? 15.543 8.306 -24.143 1.00 85.44 96 TYR A O 1
ATOM 779 N N . ARG A 1 97 ? 15.471 6.477 -25.444 1.00 72.38 97 ARG A N 1
ATOM 780 C CA . ARG A 1 97 ? 14.291 5.882 -24.825 1.00 72.38 97 ARG A CA 1
ATOM 781 C C . ARG A 1 97 ? 14.601 5.270 -23.463 1.00 72.38 97 ARG A C 1
ATOM 783 O O . ARG A 1 97 ? 13.841 5.487 -22.530 1.00 72.38 97 ARG A O 1
ATOM 790 N N . ALA A 1 98 ? 15.730 4.584 -23.336 1.00 69.62 98 ALA A N 1
ATOM 791 C CA . ALA A 1 98 ? 16.253 4.089 -22.070 1.00 69.62 98 ALA A CA 1
ATOM 792 C C . ALA A 1 98 ? 16.359 5.202 -21.016 1.00 69.62 98 ALA A C 1
ATOM 794 O O . ALA A 1 98 ? 15.938 5.032 -19.875 1.00 69.62 98 ALA A O 1
ATOM 795 N N . LEU A 1 99 ? 16.833 6.380 -21.428 1.00 78.31 99 LEU A N 1
ATOM 796 C CA . LEU A 1 99 ? 16.953 7.543 -20.554 1.00 78.31 99 LEU A CA 1
ATOM 797 C C . LEU A 1 99 ? 15.593 8.134 -20.143 1.00 78.31 99 LEU A C 1
ATOM 799 O O . LEU A 1 99 ? 15.471 8.672 -19.045 1.00 78.31 99 LEU A O 1
ATOM 803 N N . GLN A 1 100 ? 14.562 8.037 -20.988 1.00 74.06 100 GLN A N 1
ATOM 804 C CA . GLN A 1 100 ? 13.195 8.424 -20.609 1.00 74.06 100 GLN A CA 1
ATOM 805 C C . GLN A 1 100 ? 12.584 7.444 -19.603 1.00 74.06 100 GLN A C 1
ATOM 807 O O . GLN A 1 100 ? 11.993 7.888 -18.623 1.00 74.06 100 GLN A O 1
ATOM 812 N N . ILE A 1 101 ? 12.775 6.137 -19.810 1.00 70.06 101 ILE A N 1
ATOM 813 C CA . ILE A 1 101 ? 12.289 5.097 -18.890 1.00 70.06 101 ILE A CA 1
ATOM 814 C C . ILE A 1 101 ? 12.929 5.280 -17.515 1.00 70.06 101 ILE A C 1
ATOM 816 O O . ILE A 1 101 ? 12.211 5.408 -16.530 1.00 70.06 101 ILE A O 1
ATOM 820 N N . ALA A 1 102 ? 14.259 5.414 -17.460 1.00 73.88 102 ALA A N 1
ATOM 821 C CA . ALA A 1 102 ? 14.972 5.648 -16.208 1.00 73.88 102 ALA A CA 1
ATOM 822 C C . ALA A 1 102 ? 14.427 6.884 -15.466 1.00 73.88 102 ALA A C 1
ATOM 824 O O . ALA A 1 102 ? 14.134 6.813 -14.276 1.00 73.88 102 ALA A O 1
ATOM 825 N N . LYS A 1 103 ? 14.188 8.005 -16.168 1.00 78.94 103 LYS A N 1
ATOM 826 C CA . LYS A 1 103 ? 13.546 9.203 -15.582 1.00 78.94 103 LYS A CA 1
ATOM 827 C C . LYS A 1 103 ? 12.159 8.918 -15.020 1.00 78.94 103 LYS A C 1
ATOM 829 O O . LYS A 1 103 ? 11.842 9.405 -13.936 1.00 78.94 103 LYS A O 1
ATOM 834 N N . GLY A 1 104 ? 11.350 8.162 -15.756 1.00 72.38 104 GLY A N 1
ATOM 835 C CA . GLY A 1 104 ? 10.027 7.734 -15.317 1.00 72.38 104 GLY A CA 1
ATOM 836 C C . GLY A 1 104 ? 10.093 6.912 -14.034 1.00 72.38 104 GLY A C 1
ATOM 837 O O . GLY A 1 104 ? 9.370 7.209 -13.088 1.00 72.38 104 GLY A O 1
ATOM 838 N N . ASP A 1 105 ? 11.006 5.947 -13.960 1.00 72.56 105 ASP A N 1
ATOM 839 C CA . ASP A 1 105 ? 11.170 5.094 -12.781 1.00 72.56 105 ASP A CA 1
ATOM 840 C C . ASP A 1 105 ? 11.604 5.888 -11.547 1.00 72.56 105 ASP A C 1
ATOM 842 O O . ASP A 1 105 ? 11.010 5.724 -10.483 1.00 72.56 105 ASP A O 1
ATOM 846 N N . PHE A 1 106 ? 12.565 6.810 -11.685 1.00 76.12 106 PHE A N 1
ATOM 847 C CA . PHE A 1 106 ? 12.956 7.706 -10.589 1.00 76.12 106 PHE A CA 1
ATOM 848 C C . PHE A 1 106 ? 11.792 8.586 -10.115 1.00 76.12 106 PHE A C 1
ATOM 850 O O . PHE A 1 106 ? 11.605 8.768 -8.911 1.00 76.12 106 PHE A O 1
ATOM 857 N N . ALA A 1 107 ? 10.988 9.117 -11.041 1.00 76.75 107 ALA A N 1
ATOM 858 C CA . ALA A 1 107 ? 9.823 9.930 -10.697 1.00 76.75 107 ALA A CA 1
ATOM 859 C C . ALA A 1 107 ? 8.732 9.109 -9.988 1.00 76.75 107 ALA A C 1
ATOM 861 O O . ALA A 1 107 ? 8.190 9.550 -8.973 1.00 76.75 107 ALA A O 1
ATOM 862 N N . ASN A 1 108 ? 8.440 7.905 -10.487 1.00 68.50 108 ASN A N 1
ATOM 863 C CA . ASN A 1 108 ? 7.485 6.978 -9.876 1.00 68.50 108 ASN A CA 1
ATOM 864 C C . ASN A 1 108 ? 7.941 6.554 -8.477 1.00 68.50 108 ASN A C 1
ATOM 866 O O . ASN A 1 108 ? 7.132 6.476 -7.550 1.00 68.50 108 ASN A O 1
ATOM 870 N N . LEU A 1 109 ? 9.240 6.316 -8.306 1.00 77.00 109 LEU A N 1
ATOM 871 C CA . LEU A 1 109 ? 9.818 5.969 -7.019 1.00 77.00 109 LEU A CA 1
ATOM 872 C C . LEU A 1 109 ? 9.664 7.103 -6.006 1.00 77.00 109 LEU A C 1
ATOM 874 O O . LEU A 1 109 ? 9.177 6.869 -4.904 1.00 77.00 109 LEU A O 1
ATOM 878 N N . GLU A 1 110 ? 10.001 8.336 -6.382 1.00 82.69 110 GLU A N 1
ATOM 879 C CA . GLU A 1 110 ? 9.835 9.494 -5.497 1.00 82.69 110 GLU A CA 1
ATOM 880 C C . GLU A 1 110 ? 8.358 9.723 -5.135 1.00 82.69 110 GLU A C 1
ATOM 882 O O . GLU A 1 110 ? 8.039 9.993 -3.976 1.00 82.69 110 GLU A O 1
ATOM 887 N N . ALA A 1 111 ? 7.439 9.548 -6.092 1.00 73.19 111 ALA A N 1
ATOM 888 C CA . ALA A 1 111 ? 6.004 9.598 -5.822 1.00 73.19 111 ALA A CA 1
ATOM 889 C C . ALA A 1 111 ? 5.568 8.510 -4.823 1.00 73.19 111 ALA A C 1
ATOM 891 O O . ALA A 1 111 ? 4.784 8.789 -3.917 1.00 73.19 111 ALA A O 1
ATOM 892 N N . SER A 1 112 ? 6.118 7.296 -4.940 1.00 71.06 112 SER A N 1
ATOM 893 C CA . SER A 1 112 ? 5.866 6.189 -4.004 1.00 71.06 112 SER A CA 1
ATOM 894 C C . SER A 1 112 ? 6.323 6.532 -2.588 1.00 71.06 112 SER A C 1
ATOM 896 O O . SER A 1 112 ? 5.568 6.355 -1.634 1.00 71.06 112 SER A O 1
ATOM 898 N N . LEU A 1 113 ? 7.547 7.053 -2.446 1.00 79.44 113 LEU A N 1
ATOM 899 C CA . LEU A 1 113 ? 8.103 7.444 -1.149 1.00 79.44 113 LEU A CA 1
ATOM 900 C C . LEU A 1 113 ? 7.250 8.533 -0.491 1.00 79.44 113 LEU A C 1
ATOM 902 O O . LEU A 1 113 ? 6.967 8.447 0.701 1.00 79.44 113 LEU A O 1
ATOM 906 N N . LYS A 1 114 ? 6.769 9.503 -1.276 1.00 81.06 114 LYS A N 1
ATOM 907 C CA . LYS A 1 114 ? 5.896 10.569 -0.779 1.00 81.06 114 LYS A CA 1
ATOM 908 C C . LYS A 1 114 ? 4.571 10.040 -0.220 1.00 81.06 114 LYS A C 1
ATOM 910 O O . LYS A 1 114 ? 4.127 10.501 0.826 1.00 81.06 114 LYS A O 1
ATOM 915 N N . VAL A 1 115 ? 3.960 9.046 -0.869 1.00 74.88 115 VAL A N 1
ATOM 916 C CA . VAL A 1 115 ? 2.738 8.402 -0.351 1.00 74.88 115 VAL A CA 1
ATOM 917 C C . VAL A 1 115 ? 2.995 7.756 1.013 1.00 74.88 115 VAL A C 1
ATOM 919 O O . VAL A 1 115 ? 2.152 7.845 1.904 1.00 74.88 115 VAL A O 1
ATOM 922 N N . ILE A 1 116 ? 4.157 7.125 1.207 1.00 77.75 116 ILE A N 1
ATOM 923 C CA . ILE A 1 116 ? 4.517 6.537 2.504 1.00 77.75 116 ILE A CA 1
ATOM 924 C C . ILE A 1 116 ? 4.695 7.641 3.556 1.00 77.75 116 ILE A C 1
ATOM 926 O O . ILE A 1 116 ? 4.160 7.515 4.654 1.00 77.75 116 ILE A O 1
ATOM 930 N N . GLU A 1 117 ? 5.371 8.743 3.225 1.00 83.31 117 GLU A N 1
ATOM 931 C CA . GLU A 1 117 ? 5.535 9.897 4.125 1.00 83.31 117 GLU A CA 1
ATOM 932 C C . GLU A 1 117 ? 4.190 10.504 4.551 1.00 83.31 117 GLU A C 1
ATOM 934 O O . GLU A 1 117 ? 3.981 10.788 5.731 1.00 83.31 117 GLU A O 1
ATOM 939 N N . GLU A 1 118 ? 3.246 10.648 3.619 1.00 78.88 118 GLU A N 1
ATOM 940 C CA . GLU A 1 118 ? 1.887 11.118 3.912 1.00 78.88 118 GLU A CA 1
ATOM 941 C C . GLU A 1 118 ? 1.163 10.177 4.888 1.00 78.88 118 GLU A C 1
ATOM 943 O O . GLU A 1 118 ? 0.499 10.639 5.820 1.00 78.88 118 GLU A O 1
ATOM 948 N N . ARG A 1 119 ? 1.343 8.856 4.752 1.00 77.00 119 ARG A N 1
ATOM 949 C CA . ARG A 1 119 ? 0.778 7.895 5.711 1.00 77.00 119 ARG A CA 1
ATOM 950 C C . ARG A 1 119 ? 1.458 7.951 7.074 1.00 77.00 119 ARG A C 1
ATOM 952 O O . ARG A 1 119 ? 0.763 7.869 8.080 1.00 77.00 119 ARG A O 1
ATOM 959 N N . ILE A 1 120 ? 2.782 8.108 7.132 1.00 82.25 120 ILE A N 1
ATOM 960 C CA . ILE A 1 120 ? 3.510 8.305 8.399 1.00 82.25 120 ILE A CA 1
ATOM 961 C C . ILE A 1 120 ? 2.953 9.526 9.131 1.00 82.25 120 ILE A C 1
ATOM 963 O O . ILE A 1 120 ? 2.678 9.453 10.330 1.00 82.25 120 ILE A O 1
ATOM 967 N N . ALA A 1 121 ? 2.739 10.629 8.409 1.00 81.56 121 ALA A N 1
ATOM 968 C CA . ALA A 1 121 ? 2.142 11.836 8.966 1.00 81.56 121 ALA A CA 1
ATOM 969 C C . ALA A 1 121 ? 0.722 11.580 9.499 1.00 81.56 121 ALA A C 1
ATOM 971 O O . ALA A 1 121 ? 0.407 12.025 10.602 1.00 81.56 121 ALA A O 1
ATOM 972 N N . GLY A 1 122 ? -0.098 10.814 8.768 1.00 76.12 122 GLY A N 1
ATOM 973 C CA . GLY A 1 122 ? -1.426 10.384 9.221 1.00 76.12 122 GLY A CA 1
ATOM 974 C C . GLY A 1 122 ? -1.374 9.574 10.520 1.00 76.12 122 GLY A C 1
ATOM 975 O O . GLY A 1 122 ? -2.004 9.941 11.507 1.00 76.12 122 GLY A O 1
ATOM 976 N N . VAL A 1 123 ? -0.530 8.540 10.571 1.00 78.06 123 VAL A N 1
ATOM 977 C CA . VAL A 1 123 ? -0.352 7.708 11.772 1.00 78.06 123 VAL A CA 1
ATOM 978 C C . VAL A 1 123 ? 0.144 8.543 12.961 1.00 78.06 123 VAL A C 1
ATOM 980 O O . VAL A 1 123 ? -0.338 8.373 14.080 1.00 78.06 123 VAL A O 1
ATOM 983 N N . ARG A 1 124 ? 1.080 9.480 12.747 1.00 83.56 124 ARG A N 1
ATOM 984 C CA . ARG A 1 124 ? 1.542 10.401 13.801 1.00 83.56 124 ARG A CA 1
ATOM 985 C C . ARG A 1 124 ? 0.413 11.292 14.316 1.00 83.56 124 ARG A C 1
ATOM 987 O O . ARG A 1 124 ? 0.317 11.478 15.529 1.00 83.56 124 ARG A O 1
ATOM 994 N N . ALA A 1 125 ? -0.407 11.843 13.423 1.00 79.50 125 ALA A N 1
ATOM 995 C CA . ALA A 1 125 ? -1.536 12.684 13.803 1.00 79.50 125 ALA A CA 1
ATOM 996 C C . ALA A 1 125 ? -2.513 11.909 14.694 1.00 79.50 125 ALA A C 1
ATOM 998 O O . ALA A 1 125 ? -2.859 12.391 15.769 1.00 79.50 125 ALA A O 1
ATOM 999 N N . ASP A 1 126 ? -2.841 10.669 14.332 1.00 75.38 126 ASP A N 1
ATOM 1000 C CA . ASP A 1 126 ? -3.736 9.816 15.118 1.00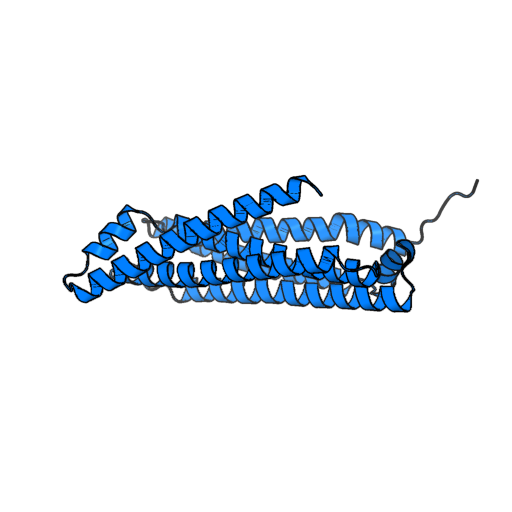 75.38 126 ASP A CA 1
ATOM 1001 C C . ASP A 1 126 ? -3.212 9.535 16.532 1.00 75.38 126 ASP A C 1
ATOM 1003 O O . ASP A 1 126 ? -3.975 9.560 17.500 1.00 75.38 126 ASP A O 1
ATOM 1007 N N . ILE A 1 127 ? -1.902 9.305 16.677 1.00 78.38 127 ILE A N 1
ATOM 1008 C CA . ILE A 1 127 ? -1.270 9.092 17.988 1.00 78.38 127 ILE A CA 1
ATOM 1009 C C . ILE A 1 127 ? -1.390 10.341 18.867 1.00 78.38 127 ILE A C 1
ATOM 1011 O O . ILE A 1 127 ? -1.625 10.230 20.069 1.00 78.38 127 ILE A O 1
ATOM 1015 N N . VAL A 1 128 ? -1.192 11.529 18.288 1.00 75.19 128 VAL A N 1
ATOM 1016 C CA . VAL A 1 128 ? -1.267 12.809 19.015 1.00 75.19 128 VAL A CA 1
ATOM 1017 C C . VAL A 1 128 ? -2.715 13.166 19.352 1.00 75.19 128 VAL A C 1
ATOM 1019 O O . VAL A 1 128 ? -2.977 13.728 20.414 1.00 75.19 128 VAL A O 1
ATOM 1022 N N . SER A 1 129 ? -3.648 12.827 18.465 1.00 64.06 129 SER A N 1
ATOM 1023 C CA . SER A 1 129 ? -5.064 13.152 18.594 1.00 64.06 129 SER A CA 1
ATOM 1024 C C . SER A 1 129 ? -5.855 12.184 19.472 1.00 64.06 129 SER A C 1
ATOM 1026 O O . SER A 1 129 ? -6.981 12.527 19.817 1.00 64.06 129 SER A O 1
ATOM 1028 N N . SER A 1 130 ? -5.316 11.023 19.870 1.00 52.34 130 SER A N 1
ATOM 1029 C CA . SER A 1 130 ? -6.040 10.084 20.740 1.00 52.34 130 SER A CA 1
ATOM 1030 C C . SER A 1 130 ? -6.270 10.683 22.144 1.00 52.34 130 SER A C 1
ATOM 1032 O O . SER A 1 130 ? -5.323 10.758 22.931 1.00 52.34 130 SER A O 1
ATOM 1034 N N . PRO A 1 131 ? -7.515 11.035 22.530 1.00 48.09 131 PRO A N 1
ATOM 1035 C CA . PRO A 1 131 ? -7.822 11.533 23.867 1.00 48.09 131 PRO A CA 1
ATOM 1036 C C . PRO A 1 131 ? -7.793 10.388 24.892 1.00 48.09 131 PRO A C 1
ATOM 1038 O O . PRO A 1 131 ? -7.846 9.204 24.537 1.00 48.09 131 PRO A O 1
ATOM 1041 N N . CYS A 1 132 ? -7.706 10.742 26.176 1.00 47.50 132 CYS A N 1
ATOM 1042 C CA . CYS A 1 132 ? -7.768 9.805 27.300 1.00 47.50 132 CYS A CA 1
ATOM 1043 C C . CYS A 1 132 ? -9.018 8.892 27.250 1.00 47.50 132 CYS A C 1
ATOM 1045 O O . CYS A 1 132 ? -10.079 9.335 26.810 1.00 47.50 132 CYS A O 1
ATOM 1047 N N . PRO A 1 133 ? -8.942 7.636 27.740 1.00 50.12 133 PRO A N 1
ATOM 1048 C CA . PRO A 1 133 ? -9.857 6.559 27.340 1.00 50.12 133 PRO A CA 1
ATOM 1049 C C . PRO A 1 133 ? -11.182 6.477 28.114 1.00 50.12 133 PRO A C 1
ATOM 1051 O O . PRO A 1 133 ? -11.848 5.450 28.043 1.00 50.12 133 PRO A O 1
ATOM 1054 N N . CYS A 1 134 ? -11.574 7.490 28.887 1.00 43.62 134 CYS A N 1
ATOM 1055 C CA . CYS A 1 134 ? -12.641 7.285 29.868 1.00 43.62 134 CYS A CA 1
ATOM 1056 C C . CYS A 1 134 ? -14.061 7.200 29.278 1.00 43.62 134 CYS A C 1
ATOM 1058 O O . CYS A 1 134 ? -14.903 6.626 29.953 1.00 43.62 134 CYS A O 1
ATOM 1060 N N . ASP A 1 135 ? -14.340 7.706 28.063 1.00 42.09 135 ASP A N 1
ATOM 1061 C CA . ASP A 1 135 ? -15.744 7.872 27.615 1.00 42.09 135 ASP A CA 1
ATOM 1062 C C . ASP A 1 135 ? -16.086 7.518 26.144 1.00 42.09 135 ASP A C 1
ATOM 1064 O O . ASP A 1 135 ? -17.252 7.609 25.770 1.00 42.09 135 ASP A O 1
ATOM 1068 N N . HIS A 1 136 ? -15.155 7.066 25.285 1.00 47.69 136 HIS A N 1
ATOM 1069 C CA . HIS A 1 136 ? -15.394 7.116 23.818 1.00 47.69 136 HIS A CA 1
ATOM 1070 C C . HIS A 1 136 ? -15.165 5.829 22.997 1.00 47.69 136 HIS A C 1
ATOM 1072 O O . HIS A 1 136 ? -15.013 5.906 21.776 1.00 47.69 136 HIS A O 1
ATOM 1078 N N . VAL A 1 137 ? -15.198 4.629 23.595 1.00 52.00 137 VAL A N 1
ATOM 1079 C CA . VAL A 1 137 ? -15.039 3.355 22.840 1.00 52.00 137 VAL A CA 1
ATOM 1080 C C . VAL A 1 137 ? -16.016 3.258 21.652 1.00 52.00 137 VAL A C 1
ATOM 1082 O O . VAL A 1 137 ? -15.653 2.774 20.582 1.00 52.00 137 VAL A O 1
ATOM 1085 N N . THR A 1 138 ? -17.232 3.792 21.794 1.00 51.94 138 THR A N 1
ATOM 1086 C CA . THR A 1 138 ? -18.257 3.778 20.739 1.00 51.94 138 THR A CA 1
ATOM 1087 C C . THR A 1 138 ? -18.066 4.823 19.638 1.00 51.94 138 THR A C 1
ATOM 1089 O O . THR A 1 138 ? -18.511 4.588 18.519 1.00 51.94 138 THR A O 1
ATOM 1092 N N . GLU A 1 139 ? -17.428 5.965 19.907 1.00 57.31 139 GLU A N 1
ATOM 1093 C CA . GLU A 1 139 ? -17.158 6.976 18.866 1.00 57.31 139 GLU A CA 1
ATOM 1094 C C . GLU A 1 139 ? -15.967 6.573 17.989 1.00 57.31 139 GLU A C 1
ATOM 1096 O O . GLU A 1 139 ? -15.937 6.871 16.797 1.00 57.31 139 GLU A O 1
ATOM 1101 N N . ASN A 1 140 ? -15.028 5.804 18.545 1.00 68.94 140 ASN A N 1
ATOM 1102 C CA . ASN A 1 140 ? -13.878 5.303 17.799 1.00 68.94 140 ASN A CA 1
ATOM 1103 C C . ASN A 1 140 ? -14.284 4.257 16.741 1.00 68.94 140 ASN A C 1
ATOM 1105 O O . ASN A 1 140 ? -13.752 4.256 15.634 1.00 68.94 140 ASN A O 1
ATOM 1109 N N . LEU A 1 141 ? -15.276 3.403 17.036 1.00 82.94 141 LEU A N 1
ATOM 1110 C CA . LEU A 1 141 ? -15.700 2.365 16.089 1.00 82.94 141 LEU A CA 1
ATOM 1111 C C . LEU A 1 141 ? -16.390 2.943 14.846 1.00 82.94 141 LEU A C 1
ATOM 1113 O O . LEU A 1 141 ? -16.172 2.446 13.748 1.00 82.94 141 LEU A O 1
ATOM 1117 N N . GLU A 1 142 ? -17.176 4.013 14.990 1.00 85.31 142 GLU A N 1
ATOM 1118 C CA . GLU A 1 142 ? -17.817 4.677 13.845 1.00 85.31 142 GLU A CA 1
ATOM 1119 C C . GLU A 1 142 ? -16.780 5.224 12.857 1.00 85.31 142 GLU A C 1
ATOM 1121 O O . GLU A 1 142 ? -16.900 5.024 11.645 1.00 85.31 142 GLU A O 1
ATOM 1126 N N . HIS A 1 143 ? -15.727 5.854 13.384 1.00 79.25 143 HIS A N 1
ATOM 1127 C CA . HIS A 1 143 ? -14.616 6.351 12.582 1.00 79.25 143 HIS A CA 1
ATOM 1128 C C . HIS A 1 143 ? -13.864 5.209 11.889 1.00 79.25 143 HIS A C 1
ATOM 1130 O O . HIS A 1 143 ? -13.645 5.274 10.683 1.00 79.25 143 HIS A O 1
ATOM 1136 N N . ILE A 1 144 ? -13.509 4.144 12.623 1.00 80.00 144 ILE A N 1
ATOM 1137 C CA . ILE A 1 144 ? -12.805 2.978 12.060 1.00 80.00 144 ILE A CA 1
ATOM 1138 C C . ILE A 1 144 ? -13.636 2.325 10.948 1.00 80.00 144 ILE A C 1
ATOM 1140 O O . ILE A 1 144 ? -13.110 2.063 9.873 1.00 80.00 144 ILE A O 1
ATOM 1144 N N . LEU A 1 145 ? -14.937 2.100 11.163 1.00 86.19 145 LEU A N 1
ATOM 1145 C CA . LEU A 1 145 ? -15.813 1.480 10.162 1.00 86.19 145 LEU A CA 1
ATOM 1146 C C . LEU A 1 145 ? -15.990 2.358 8.916 1.00 86.19 145 LEU A C 1
ATOM 1148 O O . LEU A 1 145 ? -16.051 1.834 7.807 1.00 86.19 145 LEU A O 1
ATOM 1152 N N . THR A 1 146 ? -16.057 3.681 9.083 1.00 82.44 146 THR A N 1
ATOM 1153 C CA . THR A 1 146 ? -16.162 4.624 7.957 1.00 82.44 146 THR A CA 1
ATOM 1154 C C . THR A 1 146 ? -14.866 4.681 7.152 1.00 82.44 146 THR A C 1
ATOM 1156 O O . THR A 1 146 ? -14.904 4.663 5.923 1.00 82.44 146 THR A O 1
ATOM 1159 N N . GLU A 1 147 ? -13.719 4.715 7.826 1.00 80.75 147 GLU A N 1
ATOM 1160 C CA . GLU A 1 147 ? -12.414 4.685 7.166 1.00 80.75 147 GLU A CA 1
ATOM 1161 C C . GLU A 1 147 ? -12.210 3.357 6.423 1.00 80.75 147 GLU A C 1
ATOM 1163 O O . GLU A 1 147 ? -11.826 3.355 5.254 1.00 80.75 147 GLU A O 1
ATOM 1168 N N . LEU A 1 148 ? -12.580 2.232 7.043 1.00 82.62 148 LEU A N 1
ATOM 1169 C CA . LEU A 1 148 ? -12.538 0.916 6.410 1.00 82.62 148 LEU A CA 1
ATOM 1170 C C . LEU A 1 148 ? -13.445 0.854 5.165 1.00 82.62 148 LEU A C 1
ATOM 1172 O O . LEU A 1 148 ? -13.026 0.334 4.133 1.00 82.62 148 LEU A O 1
ATOM 1176 N N . ASP A 1 149 ? -14.645 1.446 5.212 1.00 84.31 149 ASP A N 1
ATOM 1177 C CA . ASP A 1 149 ? -15.562 1.566 4.060 1.00 84.31 149 ASP A CA 1
ATOM 1178 C C . ASP A 1 149 ? -14.914 2.321 2.886 1.00 84.31 149 ASP A C 1
ATOM 1180 O O . ASP A 1 149 ? -14.972 1.863 1.740 1.00 84.31 149 ASP A O 1
ATOM 1184 N N . LEU A 1 150 ? -14.231 3.437 3.167 1.00 78.44 150 LEU A N 1
ATOM 1185 C CA . LEU A 1 150 ? -13.531 4.242 2.160 1.00 78.44 150 LEU A CA 1
ATOM 1186 C C . LEU A 1 150 ? -12.296 3.535 1.590 1.00 78.44 150 LEU A C 1
ATOM 1188 O O . LEU A 1 150 ? -12.044 3.594 0.381 1.00 78.44 150 LEU A O 1
ATOM 1192 N N . GLN A 1 151 ? -11.512 2.870 2.437 1.00 79.81 151 GLN A N 1
ATOM 1193 C CA . GLN A 1 151 ? -10.333 2.124 2.002 1.00 79.81 151 GLN A CA 1
ATOM 1194 C C . GLN A 1 151 ? -10.722 0.939 1.117 1.00 79.81 151 GLN A C 1
ATOM 1196 O O . GLN A 1 151 ? -10.108 0.731 0.069 1.00 79.81 151 GLN A O 1
ATOM 1201 N N . VAL A 1 152 ? -11.773 0.196 1.481 1.00 80.25 152 VAL A N 1
ATOM 1202 C CA . VAL A 1 152 ? -12.275 -0.915 0.664 1.00 80.25 152 VAL A CA 1
ATOM 1203 C C . VAL A 1 152 ? -12.742 -0.414 -0.705 1.00 80.25 152 VAL A C 1
ATOM 1205 O O . VAL A 1 152 ? -12.388 -1.022 -1.717 1.00 80.25 152 VAL A O 1
ATOM 1208 N N . ASP A 1 153 ? -13.447 0.720 -0.778 1.00 79.00 153 ASP A N 1
ATOM 1209 C CA . ASP A 1 153 ? -13.826 1.330 -2.061 1.00 79.00 153 ASP A CA 1
ATOM 1210 C C . ASP A 1 153 ? -12.608 1.692 -2.917 1.00 79.00 153 ASP A C 1
ATOM 1212 O O . ASP A 1 153 ? -12.588 1.419 -4.122 1.00 79.00 153 ASP A O 1
ATOM 1216 N N . ARG A 1 154 ? -11.565 2.262 -2.301 1.00 75.69 154 ARG A N 1
ATOM 1217 C CA . ARG A 1 154 ? -10.310 2.595 -2.986 1.00 75.69 154 ARG A CA 1
ATOM 1218 C C . ARG A 1 154 ? -9.644 1.349 -3.561 1.00 75.69 154 ARG A C 1
ATOM 1220 O O . ARG A 1 154 ? -9.279 1.344 -4.733 1.00 75.69 154 ARG A O 1
ATOM 1227 N N . VAL A 1 155 ? -9.538 0.281 -2.776 1.00 80.19 155 VAL A N 1
ATOM 1228 C CA . VAL A 1 155 ? -8.940 -0.992 -3.205 1.00 80.19 155 VAL A CA 1
ATOM 1229 C C . VAL A 1 155 ? -9.758 -1.642 -4.319 1.00 80.19 155 VAL A C 1
ATOM 1231 O O . VAL A 1 155 ? -9.192 -2.088 -5.318 1.00 80.19 155 VAL A O 1
ATOM 1234 N N . LEU A 1 156 ? -11.089 -1.650 -4.210 1.00 78.38 156 LEU A N 1
ATOM 1235 C CA . LEU A 1 156 ? -11.974 -2.153 -5.262 1.00 78.38 156 LEU A CA 1
ATOM 1236 C C . LEU A 1 156 ? -11.811 -1.364 -6.569 1.00 78.38 156 LEU A C 1
ATOM 1238 O O . LEU A 1 156 ? -11.725 -1.966 -7.644 1.00 78.38 156 LEU A O 1
ATOM 1242 N N . ALA A 1 157 ? -11.726 -0.034 -6.492 1.00 77.25 157 ALA A N 1
ATOM 1243 C CA . ALA A 1 157 ? -11.470 0.821 -7.647 1.00 77.25 157 ALA A CA 1
ATOM 1244 C C . ALA A 1 157 ? -10.087 0.547 -8.263 1.00 77.25 157 ALA A C 1
ATOM 1246 O O . ALA A 1 157 ? -9.979 0.378 -9.482 1.00 77.25 157 ALA A O 1
ATOM 1247 N N . SER A 1 158 ? -9.049 0.415 -7.433 1.00 77.81 158 SER A N 1
ATOM 1248 C CA . SER A 1 158 ? -7.690 0.070 -7.863 1.00 77.81 158 SER A CA 1
ATOM 1249 C C . SER A 1 158 ? -7.627 -1.298 -8.543 1.00 77.81 158 SER A C 1
ATOM 1251 O O . SER A 1 158 ? -6.980 -1.429 -9.578 1.00 77.81 158 SER A O 1
ATOM 1253 N N . LEU A 1 159 ? -8.360 -2.305 -8.056 1.00 81.06 159 LEU A N 1
ATOM 1254 C CA . LEU A 1 159 ? -8.466 -3.616 -8.711 1.00 81.06 159 LEU A CA 1
ATOM 1255 C C . LEU A 1 159 ? -9.131 -3.532 -10.095 1.00 81.06 159 LEU A C 1
ATOM 1257 O O . LEU A 1 159 ? -8.706 -4.210 -11.033 1.00 81.06 159 LEU A O 1
ATOM 1261 N N . ILE A 1 160 ? -10.167 -2.699 -10.253 1.00 79.50 160 ILE A N 1
ATOM 1262 C CA . ILE A 1 160 ? -10.802 -2.460 -11.561 1.00 79.50 160 ILE A CA 1
ATOM 1263 C C . ILE A 1 160 ? -9.813 -1.790 -12.517 1.00 79.50 160 ILE A C 1
ATOM 1265 O O . ILE A 1 160 ? -9.704 -2.203 -13.677 1.00 79.50 160 ILE A O 1
ATOM 1269 N N . LEU A 1 161 ? -9.084 -0.781 -12.034 1.00 75.81 161 LEU A N 1
ATOM 1270 C CA . LEU A 1 161 ? -8.058 -0.099 -12.810 1.00 75.81 161 LEU A CA 1
ATOM 1271 C C . LEU A 1 161 ? -6.955 -1.074 -13.230 1.00 75.81 161 LEU A C 1
ATOM 1273 O O . LEU A 1 161 ? -6.677 -1.168 -14.421 1.00 75.81 161 LEU A O 1
ATOM 1277 N N . LEU A 1 162 ? -6.401 -1.851 -12.296 1.00 81.50 162 LEU A N 1
ATOM 1278 C CA . LEU A 1 162 ? -5.372 -2.858 -12.564 1.00 81.50 162 LEU A CA 1
ATOM 1279 C C . LEU A 1 162 ? -5.829 -3.887 -13.598 1.00 81.50 162 LEU A C 1
ATOM 1281 O O . LEU A 1 162 ? -5.072 -4.213 -14.504 1.00 81.50 162 LEU A O 1
ATOM 1285 N N . ARG A 1 163 ? -7.084 -4.342 -13.542 1.00 83.56 163 ARG A N 1
ATOM 1286 C CA . ARG A 1 163 ? -7.642 -5.245 -14.560 1.00 83.56 163 ARG A CA 1
ATOM 1287 C C . ARG A 1 163 ? -7.733 -4.591 -15.941 1.00 83.56 163 ARG A C 1
ATOM 1289 O O . ARG A 1 163 ? -7.446 -5.235 -16.947 1.00 83.56 163 ARG A O 1
ATOM 1296 N N . SER A 1 164 ? -8.156 -3.329 -16.002 1.00 79.81 164 SER A N 1
ATOM 1297 C CA . SER A 1 164 ? -8.188 -2.555 -17.252 1.00 79.81 164 SER A CA 1
ATOM 1298 C C . SER A 1 164 ? -6.778 -2.348 -17.810 1.00 79.81 164 SER A C 1
ATOM 1300 O O . SER A 1 164 ? -6.556 -2.457 -19.016 1.00 79.81 164 SER A O 1
ATOM 1302 N N . MET A 1 165 ? -5.817 -2.102 -16.920 1.00 79.56 165 MET A N 1
ATOM 1303 C CA . MET A 1 165 ? -4.408 -1.976 -17.250 1.00 79.56 165 MET A CA 1
ATOM 1304 C C . MET A 1 165 ? -3.837 -3.292 -17.785 1.00 79.56 165 MET A C 1
ATOM 1306 O O . MET A 1 165 ? -3.277 -3.297 -18.872 1.00 79.56 165 MET A O 1
ATOM 1310 N N . ASP A 1 166 ? -4.043 -4.413 -17.105 1.00 83.44 166 ASP A N 1
ATOM 1311 C CA . ASP A 1 166 ? -3.615 -5.742 -17.558 1.00 83.44 166 ASP A CA 1
ATOM 1312 C C . ASP A 1 166 ? -4.162 -6.080 -18.960 1.00 83.44 166 ASP A C 1
ATOM 1314 O O . ASP A 1 166 ? -3.426 -6.483 -19.863 1.00 83.44 166 ASP A O 1
ATOM 1318 N N . GLN A 1 167 ? -5.445 -5.790 -19.208 1.00 85.81 167 GLN A N 1
ATOM 1319 C CA . GLN A 1 167 ? -6.039 -5.980 -20.531 1.00 85.81 167 GLN A CA 1
ATOM 1320 C C . GLN A 1 167 ? -5.399 -5.081 -21.598 1.00 85.81 167 GLN A C 1
ATOM 1322 O O . GLN A 1 167 ? -5.198 -5.521 -22.731 1.00 85.81 167 GLN A O 1
ATOM 1327 N N . LYS A 1 168 ? -5.084 -3.823 -21.275 1.00 79.50 168 LYS A N 1
ATOM 1328 C CA . LYS A 1 168 ? -4.366 -2.932 -22.197 1.00 79.50 168 LYS A CA 1
ATOM 1329 C C . LYS A 1 168 ? -2.955 -3.443 -22.453 1.00 79.50 168 LYS A C 1
ATOM 1331 O O . LYS A 1 168 ? -2.586 -3.573 -23.613 1.00 79.50 168 LYS A O 1
ATOM 1336 N N . TYR A 1 169 ? -2.229 -3.810 -21.400 1.00 83.38 169 TYR A N 1
ATOM 1337 C CA . TYR A 1 169 ? -0.879 -4.364 -21.451 1.00 83.38 169 TYR A CA 1
ATOM 1338 C C . TYR A 1 169 ? -0.770 -5.546 -22.421 1.00 83.38 169 TYR A C 1
ATOM 1340 O O . TYR A 1 169 ? 0.135 -5.577 -23.255 1.00 83.38 169 TYR A O 1
ATOM 1348 N N . ALA A 1 170 ? -1.733 -6.471 -22.381 1.00 86.56 170 ALA A N 1
ATOM 1349 C CA . ALA A 1 170 ? -1.782 -7.624 -23.281 1.00 86.56 170 ALA A CA 1
ATOM 1350 C C . ALA A 1 170 ? -1.904 -7.255 -24.774 1.00 86.56 170 ALA A C 1
ATOM 1352 O O . ALA A 1 170 ? -1.506 -8.041 -25.631 1.00 86.56 170 ALA A O 1
ATOM 1353 N N . ASN A 1 171 ? -2.443 -6.074 -25.090 1.00 90.56 171 ASN A N 1
ATOM 1354 C CA . ASN A 1 171 ? -2.666 -5.605 -26.460 1.00 90.56 171 ASN A CA 1
ATOM 1355 C C . ASN A 1 171 ? -1.587 -4.633 -26.961 1.00 90.56 171 ASN A C 1
ATOM 1357 O O . ASN A 1 171 ? -1.634 -4.225 -28.123 1.00 90.56 171 ASN A O 1
ATOM 1361 N N . ILE A 1 172 ? -0.626 -4.244 -26.118 1.00 84.94 172 ILE A N 1
ATOM 1362 C CA . ILE A 1 172 ? 0.468 -3.369 -26.538 1.00 84.94 172 ILE A CA 1
ATOM 1363 C C . ILE A 1 172 ? 1.446 -4.184 -27.392 1.00 84.94 172 ILE A C 1
ATOM 1365 O O . ILE A 1 172 ? 2.078 -5.125 -26.911 1.00 84.94 172 ILE A O 1
ATOM 1369 N N . ALA A 1 173 ? 1.563 -3.809 -28.667 1.00 89.94 173 ALA A N 1
ATOM 1370 C CA . ALA A 1 173 ? 2.504 -4.419 -29.605 1.00 89.94 173 ALA A CA 1
ATOM 1371 C C . ALA A 1 173 ? 3.924 -3.848 -29.468 1.00 89.94 173 ALA A C 1
ATOM 1373 O O . ALA A 1 173 ? 4.898 -4.548 -29.733 1.00 89.94 173 ALA A O 1
ATOM 1374 N N . ASP A 1 174 ? 4.047 -2.580 -29.066 1.00 88.44 174 ASP A N 1
ATOM 1375 C CA . ASP A 1 174 ? 5.346 -1.954 -28.845 1.00 88.44 174 ASP A CA 1
ATOM 1376 C C . ASP A 1 174 ? 5.948 -2.432 -27.519 1.00 88.44 174 ASP A C 1
ATOM 1378 O O . ASP A 1 174 ? 5.489 -2.079 -26.435 1.00 88.44 174 ASP A O 1
ATOM 1382 N N . GLU A 1 175 ? 7.020 -3.220 -27.593 1.00 71.75 175 GLU A N 1
ATOM 1383 C CA . GLU A 1 175 ? 7.694 -3.779 -26.414 1.00 71.75 175 GLU A CA 1
ATOM 1384 C C . GLU A 1 175 ? 8.218 -2.708 -25.443 1.00 71.75 175 GLU A C 1
ATOM 1386 O O . GLU A 1 175 ? 8.599 -3.013 -24.312 1.00 71.75 175 GLU A O 1
ATOM 1391 N N . ILE A 1 176 ? 8.304 -1.440 -25.851 1.00 62.94 176 ILE A N 1
ATOM 1392 C CA . ILE A 1 176 ? 8.764 -0.362 -24.982 1.00 62.94 176 ILE A CA 1
ATOM 1393 C C . ILE A 1 176 ? 7.621 0.270 -24.205 1.00 62.94 176 ILE A C 1
ATOM 1395 O O . ILE A 1 176 ? 7.713 0.367 -22.984 1.00 62.94 176 ILE A O 1
ATOM 1399 N N . GLU A 1 177 ? 6.554 0.663 -24.891 1.00 65.62 177 GLU A N 1
ATOM 1400 C CA . GLU A 1 177 ? 5.294 1.057 -24.266 1.00 65.62 177 GLU A CA 1
ATOM 1401 C C . GLU A 1 177 ? 4.835 -0.037 -23.297 1.00 65.62 177 GLU A C 1
ATOM 1403 O O . GLU A 1 177 ? 4.452 0.256 -22.169 1.00 65.62 177 GLU A O 1
ATOM 1408 N N . LYS A 1 178 ? 5.008 -1.310 -23.670 1.00 70.75 178 LYS A N 1
ATOM 1409 C CA . LYS A 1 178 ? 4.712 -2.456 -22.813 1.00 70.75 178 LYS A CA 1
ATOM 1410 C C . LYS A 1 178 ? 5.554 -2.451 -21.533 1.00 70.75 178 LYS A C 1
ATOM 1412 O O . LYS A 1 178 ? 4.995 -2.563 -20.447 1.00 70.75 178 LYS A O 1
ATOM 1417 N N . CYS A 1 179 ? 6.876 -2.265 -21.614 1.00 58.81 179 CYS A N 1
ATOM 1418 C CA . CYS A 1 179 ? 7.733 -2.155 -20.423 1.00 58.81 179 CYS A CA 1
ATOM 1419 C C . CYS A 1 179 ? 7.333 -0.991 -19.500 1.00 58.81 179 CYS A C 1
ATOM 1421 O O . CYS A 1 179 ? 7.242 -1.190 -18.290 1.00 58.81 179 CYS A O 1
ATOM 1423 N N . GLU A 1 180 ? 7.075 0.200 -20.048 1.00 63.50 180 GLU A N 1
ATOM 1424 C CA . GLU A 1 180 ? 6.637 1.363 -19.257 1.00 63.50 180 GLU A CA 1
ATOM 1425 C C . GLU A 1 180 ? 5.306 1.079 -18.561 1.00 63.50 180 GLU A C 1
ATOM 1427 O O . GLU A 1 180 ? 5.143 1.320 -17.364 1.00 63.50 180 GLU A O 1
ATOM 1432 N N . TYR A 1 181 ? 4.373 0.479 -19.296 1.00 66.69 181 TYR A N 1
ATOM 1433 C CA . TYR A 1 181 ? 3.067 0.111 -18.782 1.00 66.69 181 TYR A CA 1
ATOM 1434 C C . TYR A 1 181 ? 3.157 -0.948 -17.671 1.00 66.69 181 TYR A C 1
ATOM 1436 O O . TYR A 1 181 ? 2.442 -0.850 -16.673 1.00 66.69 181 TYR A O 1
ATOM 1444 N N . ALA A 1 182 ? 4.084 -1.911 -17.780 1.00 69.62 182 ALA A N 1
ATOM 1445 C CA . ALA A 1 182 ? 4.382 -2.855 -16.700 1.00 69.62 182 ALA A CA 1
ATOM 1446 C C . ALA A 1 182 ? 4.886 -2.148 -15.434 1.00 69.62 182 ALA A C 1
ATOM 1448 O O . ALA A 1 182 ? 4.506 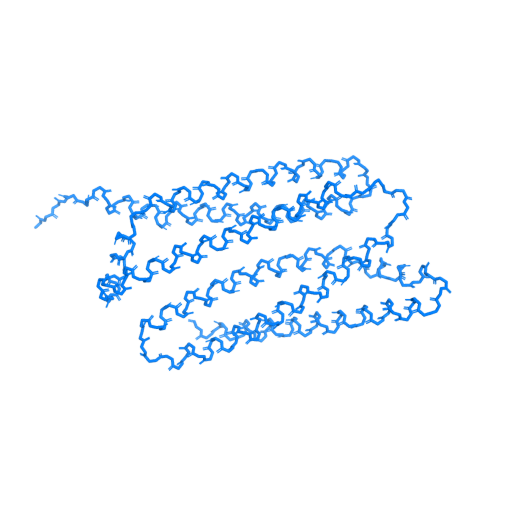-2.542 -14.334 1.00 69.62 182 ALA A O 1
ATOM 1449 N N . GLY A 1 183 ? 5.711 -1.106 -15.572 1.00 63.69 183 GLY A N 1
ATOM 1450 C CA . GLY A 1 183 ? 6.163 -0.288 -14.442 1.00 63.69 183 GLY A CA 1
ATOM 1451 C C . GLY A 1 183 ? 4.995 0.359 -13.695 1.00 63.69 183 GLY A C 1
ATOM 1452 O O . GLY A 1 183 ? 4.900 0.238 -12.473 1.00 63.69 183 GLY A O 1
ATOM 1453 N N . VAL A 1 184 ? 4.047 0.957 -14.427 1.00 66.06 184 VAL A N 1
ATOM 1454 C CA . VAL A 1 184 ? 2.837 1.552 -13.829 1.00 66.06 184 VAL A CA 1
ATOM 1455 C C . VAL A 1 184 ? 1.967 0.488 -13.149 1.00 66.06 184 VAL A C 1
ATOM 1457 O O . VAL A 1 184 ? 1.457 0.733 -12.057 1.00 66.06 184 VAL A O 1
ATOM 1460 N N . ILE A 1 185 ? 1.818 -0.699 -13.754 1.00 70.69 185 ILE A N 1
ATOM 1461 C CA . ILE A 1 185 ? 1.095 -1.823 -13.134 1.00 70.69 185 ILE A CA 1
ATOM 1462 C C . ILE A 1 185 ? 1.758 -2.221 -11.813 1.00 70.69 185 ILE A C 1
ATOM 1464 O O . ILE A 1 185 ? 1.066 -2.299 -10.802 1.00 70.69 185 ILE A O 1
ATOM 1468 N N . ARG A 1 186 ? 3.085 -2.419 -11.783 1.00 73.38 186 ARG A N 1
ATOM 1469 C CA . ARG A 1 186 ? 3.809 -2.782 -10.550 1.00 73.38 186 ARG A CA 1
ATOM 1470 C C . ARG A 1 186 ? 3.638 -1.733 -9.458 1.00 73.38 186 ARG A C 1
ATOM 1472 O O . ARG A 1 186 ? 3.351 -2.094 -8.324 1.00 73.38 186 ARG A O 1
ATOM 1479 N N . PHE A 1 187 ? 3.758 -0.452 -9.806 1.00 71.25 187 PHE A N 1
ATOM 1480 C CA . PHE A 1 187 ? 3.524 0.637 -8.861 1.00 71.25 187 PHE A CA 1
ATOM 1481 C C . PHE A 1 187 ? 2.113 0.569 -8.262 1.00 71.25 187 PHE A C 1
ATOM 1483 O O . PHE A 1 187 ? 1.956 0.620 -7.043 1.00 71.25 187 PHE A O 1
ATOM 1490 N N . GLN A 1 188 ? 1.088 0.383 -9.098 1.00 73.50 188 GLN A N 1
ATOM 1491 C CA . GLN A 1 188 ? -0.288 0.268 -8.615 1.00 73.50 188 GLN A CA 1
ATOM 1492 C C . GLN A 1 188 ? -0.525 -0.986 -7.768 1.00 73.50 188 GLN A C 1
ATOM 1494 O O . GLN A 1 188 ? -1.270 -0.923 -6.793 1.00 73.50 188 GLN A O 1
ATOM 1499 N N . VAL A 1 189 ? 0.139 -2.103 -8.079 1.00 77.00 189 VAL A N 1
ATOM 1500 C CA . VAL A 1 189 ? 0.125 -3.298 -7.223 1.00 77.00 189 VAL A CA 1
ATOM 1501 C C . VAL A 1 189 ? 0.741 -2.988 -5.856 1.00 77.00 189 VAL A C 1
ATOM 1503 O O . VAL A 1 189 ? 0.131 -3.316 -4.846 1.00 77.00 189 VAL A O 1
ATOM 1506 N N . SER A 1 190 ? 1.877 -2.290 -5.786 1.00 68.81 190 SER A N 1
ATOM 1507 C CA . SER A 1 190 ? 2.482 -1.912 -4.499 1.00 68.81 190 SER A CA 1
ATOM 1508 C C . SER A 1 190 ? 1.585 -0.988 -3.666 1.00 68.81 190 SER A C 1
ATOM 1510 O O . SER A 1 190 ? 1.479 -1.164 -2.454 1.00 68.81 190 SER A O 1
ATOM 1512 N N . VAL A 1 191 ? 0.905 -0.022 -4.295 1.00 72.38 191 VAL A N 1
ATOM 1513 C CA . VAL A 1 191 ? -0.089 0.830 -3.612 1.00 72.38 191 VAL A CA 1
ATOM 1514 C C . VAL A 1 191 ? -1.252 -0.008 -3.081 1.00 72.38 191 VAL A C 1
ATOM 1516 O O . VAL A 1 191 ? -1.644 0.151 -1.924 1.00 72.38 191 VAL A O 1
ATOM 1519 N N . LEU A 1 192 ? -1.756 -0.943 -3.889 1.00 78.62 192 LEU A N 1
ATOM 1520 C CA . LEU A 1 192 ? -2.820 -1.861 -3.496 1.00 78.62 192 LEU A CA 1
ATOM 1521 C C . LEU A 1 192 ? -2.408 -2.748 -2.312 1.00 78.62 192 LEU A C 1
ATOM 1523 O O . LEU A 1 192 ? -3.186 -2.911 -1.379 1.00 78.62 192 LEU A O 1
ATOM 1527 N N . GLU A 1 193 ? -1.198 -3.310 -2.325 1.00 76.69 193 GLU A N 1
ATOM 1528 C CA . GLU A 1 193 ? -0.669 -4.116 -1.218 1.00 76.69 193 GLU A CA 1
ATOM 1529 C C . GLU A 1 193 ? -0.589 -3.308 0.081 1.00 76.69 193 GLU A C 1
ATOM 1531 O O . GLU A 1 193 ? -0.948 -3.812 1.147 1.00 76.69 193 GLU A O 1
ATOM 1536 N N . MET A 1 194 ? -0.170 -2.043 -0.007 1.00 73.50 194 MET A N 1
ATOM 1537 C CA . MET A 1 194 ? -0.154 -1.137 1.140 1.00 73.50 194 MET A CA 1
ATOM 1538 C C . MET A 1 194 ? -1.566 -0.852 1.663 1.00 73.50 194 MET A C 1
ATOM 1540 O O . MET A 1 194 ? -1.779 -0.900 2.873 1.00 73.50 194 MET A O 1
ATOM 1544 N N . ASP A 1 195 ? -2.534 -0.567 0.788 1.00 75.50 195 ASP A N 1
ATOM 1545 C CA . ASP A 1 195 ? -3.936 -0.360 1.180 1.00 75.50 195 ASP A CA 1
ATOM 1546 C C . ASP A 1 195 ? -4.550 -1.619 1.812 1.00 75.50 195 ASP A C 1
ATOM 1548 O O . ASP A 1 195 ? -5.162 -1.536 2.873 1.00 75.50 195 ASP A O 1
ATOM 1552 N N . LEU A 1 196 ? -4.326 -2.799 1.225 1.00 79.62 196 LEU A N 1
ATOM 1553 C CA . LEU A 1 196 ? -4.770 -4.080 1.788 1.00 79.62 196 LEU A CA 1
ATOM 1554 C C . LEU A 1 196 ? -4.143 -4.358 3.156 1.00 79.62 196 LEU A C 1
ATOM 1556 O O . LEU A 1 196 ? -4.799 -4.923 4.031 1.00 79.62 196 LEU A O 1
ATOM 1560 N N . GLY A 1 197 ? -2.886 -3.953 3.346 1.00 74.62 197 GLY A N 1
ATOM 1561 C CA . GLY A 1 197 ? -2.218 -3.997 4.639 1.00 74.62 197 GLY A CA 1
ATOM 1562 C C . GLY A 1 197 ? -2.958 -3.174 5.692 1.00 74.62 197 GLY A C 1
ATOM 1563 O O . GLY A 1 197 ? -3.189 -3.682 6.784 1.00 74.62 197 GLY A O 1
ATOM 1564 N N . VAL A 1 198 ? -3.380 -1.950 5.358 1.00 73.56 198 VAL A N 1
ATOM 1565 C CA . VAL A 1 198 ? -4.137 -1.081 6.277 1.00 73.56 198 VAL A CA 1
ATOM 1566 C C . VAL A 1 198 ? -5.528 -1.646 6.564 1.00 73.56 198 VAL A C 1
ATOM 1568 O O . VAL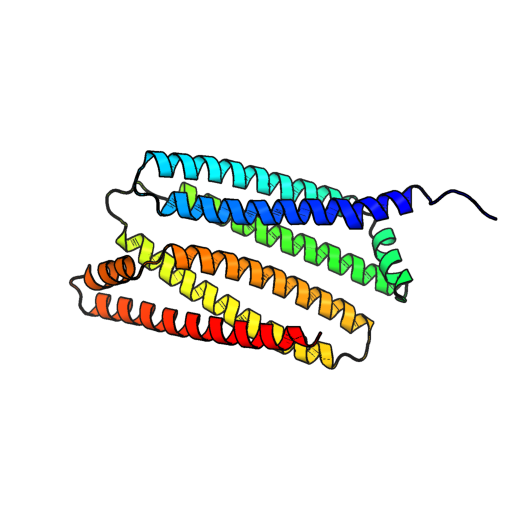 A 1 198 ? -5.860 -1.839 7.731 1.00 73.56 198 VAL A O 1
ATOM 1571 N N . ILE A 1 199 ? -6.277 -2.039 5.527 1.00 77.31 199 ILE A N 1
ATOM 1572 C CA . ILE A 1 199 ? -7.605 -2.662 5.669 1.00 77.31 199 ILE A CA 1
ATOM 1573 C C . ILE A 1 199 ? -7.543 -3.864 6.605 1.00 77.31 199 ILE A C 1
ATOM 1575 O O . ILE A 1 199 ? -8.407 -4.032 7.460 1.00 77.31 199 ILE A O 1
ATOM 1579 N N . LYS A 1 200 ? -6.521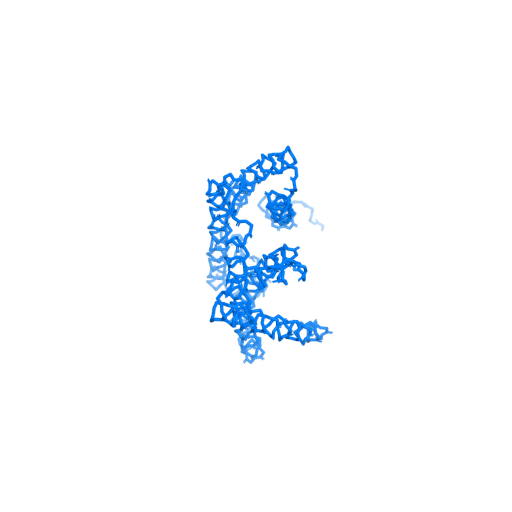 -4.714 6.461 1.00 78.06 200 LYS A N 1
ATOM 1580 C CA . LYS A 1 200 ? -6.355 -5.885 7.321 1.00 78.06 200 LYS A CA 1
ATOM 1581 C C . LYS A 1 200 ? -6.195 -5.488 8.791 1.00 78.06 200 LYS A C 1
ATOM 1583 O O . LYS A 1 200 ? -6.773 -6.141 9.653 1.00 78.06 200 LYS A O 1
ATOM 1588 N N . LEU A 1 201 ? -5.426 -4.443 9.083 1.00 71.88 201 LEU A N 1
ATOM 1589 C CA . LEU A 1 201 ? -5.206 -3.986 10.457 1.00 71.88 201 LEU A CA 1
ATOM 1590 C C . LEU A 1 201 ? -6.479 -3.412 11.066 1.00 71.88 201 LEU A C 1
ATOM 1592 O O . LEU A 1 201 ? -6.833 -3.779 12.185 1.00 71.88 201 LEU A O 1
ATOM 1596 N N . ASP A 1 202 ? -7.168 -2.558 10.314 1.00 75.88 202 ASP A N 1
ATOM 1597 C CA . ASP A 1 202 ? -8.414 -1.935 10.748 1.00 75.88 202 ASP A CA 1
ATOM 1598 C C . ASP A 1 202 ? -9.507 -2.997 10.944 1.00 75.88 202 ASP A C 1
ATOM 1600 O O . ASP A 1 202 ? -10.183 -3.006 11.971 1.00 75.88 202 ASP A O 1
ATOM 1604 N N . ALA A 1 203 ? -9.615 -3.971 10.035 1.00 78.88 203 ALA A N 1
ATOM 1605 C CA . ALA A 1 203 ? -10.540 -5.095 10.170 1.00 78.88 203 ALA A CA 1
ATOM 1606 C C . ALA A 1 203 ? -10.240 -5.961 11.404 1.00 78.88 203 ALA A C 1
ATOM 1608 O O . ALA A 1 203 ? -11.161 -6.433 12.060 1.00 78.88 203 ALA A O 1
ATOM 1609 N N . GLU A 1 204 ? -8.969 -6.152 11.767 1.00 77.19 204 GLU A N 1
ATOM 1610 C CA . GLU A 1 204 ? -8.605 -6.906 12.969 1.00 77.19 204 GLU A CA 1
ATOM 1611 C C . GLU A 1 204 ? -8.908 -6.163 14.289 1.00 77.19 204 GLU A C 1
ATOM 1613 O O . GLU A 1 204 ? -8.940 -6.801 15.345 1.00 77.19 204 GLU A O 1
ATOM 1618 N N . LEU A 1 205 ? -9.095 -4.837 14.260 1.00 73.50 205 LEU A N 1
ATOM 1619 C CA . LEU A 1 205 ? -9.567 -4.048 15.409 1.00 73.50 205 LEU A CA 1
ATOM 1620 C C . LEU A 1 205 ? -11.087 -4.152 15.595 1.00 73.50 205 LEU A C 1
ATOM 1622 O O . LEU A 1 205 ? -11.608 -3.919 16.688 1.00 73.50 205 LEU A O 1
ATOM 1626 N N . VAL A 1 206 ? -11.801 -4.508 14.530 1.00 83.44 206 VAL A N 1
ATOM 1627 C CA . VAL A 1 206 ? -13.254 -4.620 14.507 1.00 83.44 206 VAL A CA 1
ATOM 1628 C C . VAL A 1 206 ? -13.649 -6.051 14.876 1.00 83.44 206 VAL A C 1
ATOM 1630 O O . VAL A 1 206 ? -13.476 -6.988 14.105 1.00 83.44 206 VAL A O 1
ATOM 1633 N N . THR A 1 207 ? -14.200 -6.235 16.077 1.00 86.81 207 THR A N 1
ATOM 1634 C CA . THR A 1 207 ? -14.706 -7.543 16.530 1.00 86.81 207 THR A CA 1
ATOM 1635 C C . THR A 1 207 ? -16.222 -7.621 16.395 1.00 86.81 207 THR A C 1
ATOM 1637 O O . THR A 1 207 ? -16.910 -6.626 16.621 1.00 86.81 207 THR A O 1
ATOM 1640 N N . ASP A 1 208 ? -16.766 -8.814 16.131 1.00 88.44 208 ASP A N 1
ATOM 1641 C CA . ASP A 1 208 ? -18.222 -9.040 16.080 1.00 88.44 208 ASP A CA 1
ATOM 1642 C C . ASP A 1 208 ? -18.924 -8.562 17.357 1.00 88.44 208 ASP A C 1
ATOM 1644 O O . ASP A 1 208 ? -19.997 -7.958 17.319 1.00 88.44 208 ASP A O 1
ATOM 1648 N N . LYS A 1 209 ? -18.281 -8.795 18.510 1.00 87.25 209 LYS A N 1
ATOM 1649 C CA . LYS A 1 209 ? -18.758 -8.314 19.807 1.00 87.25 209 LYS A CA 1
ATOM 1650 C C . LYS A 1 209 ? -18.784 -6.785 19.853 1.00 87.25 209 LYS A C 1
ATOM 1652 O O . LYS A 1 209 ? -19.809 -6.224 20.226 1.00 87.25 209 LYS A O 1
ATOM 1657 N N . GLY A 1 210 ? -17.697 -6.128 19.448 1.00 84.94 210 GLY A N 1
ATOM 1658 C CA . GLY A 1 210 ? -17.603 -4.668 19.419 1.00 84.94 210 GLY A CA 1
ATOM 1659 C C . GLY A 1 210 ? -18.624 -4.029 18.476 1.00 84.94 210 GLY A C 1
ATOM 1660 O O . GLY A 1 210 ? -19.274 -3.059 18.858 1.00 84.94 210 GLY A O 1
ATOM 1661 N N . ILE A 1 211 ? -18.840 -4.610 17.290 1.00 90.25 211 ILE A N 1
ATOM 1662 C CA . ILE A 1 211 ? -19.895 -4.175 16.362 1.00 90.25 211 ILE A CA 1
ATOM 1663 C C . ILE A 1 211 ? -21.270 -4.315 17.017 1.00 90.25 211 ILE A C 1
ATOM 1665 O O . ILE A 1 211 ? -22.056 -3.370 16.999 1.00 90.25 211 ILE A O 1
ATOM 1669 N N . SER A 1 212 ? -21.565 -5.475 17.608 1.00 89.88 212 SER A N 1
ATOM 1670 C CA . SER A 1 212 ? -22.856 -5.731 18.250 1.00 89.88 212 SER A CA 1
ATOM 1671 C C . SER A 1 212 ? -23.123 -4.744 19.390 1.00 89.88 212 SER A C 1
ATOM 1673 O O . SER A 1 212 ? -24.174 -4.104 19.422 1.00 89.88 212 SER A O 1
ATOM 1675 N N . GLU A 1 213 ? -22.150 -4.544 20.282 1.00 89.88 213 GLU A N 1
ATOM 1676 C CA . GLU A 1 213 ? -22.242 -3.580 21.385 1.00 89.88 213 GLU A CA 1
ATOM 1677 C C . GLU A 1 213 ? -22.415 -2.145 20.874 1.00 89.88 213 GLU A C 1
ATOM 1679 O O . GLU A 1 213 ? -23.242 -1.400 21.397 1.00 89.88 213 GLU A O 1
ATOM 1684 N N . TRP A 1 214 ? -21.707 -1.759 19.813 1.00 92.25 214 TRP A N 1
ATOM 1685 C CA . TRP A 1 214 ? -21.840 -0.439 19.204 1.00 92.25 214 TRP A CA 1
ATOM 1686 C C . TRP A 1 214 ? -23.207 -0.222 18.545 1.00 92.25 214 TRP A C 1
ATOM 1688 O O . TRP A 1 214 ? -23.827 0.825 18.745 1.00 92.25 214 TRP A O 1
ATOM 1698 N N . VAL A 1 215 ? -23.726 -1.203 17.806 1.00 91.69 215 VAL A N 1
ATOM 1699 C CA . VAL A 1 215 ? -25.063 -1.135 17.195 1.00 91.69 215 VAL A CA 1
ATOM 1700 C C . VAL A 1 215 ? -26.150 -1.060 18.272 1.00 91.69 215 VAL A C 1
ATOM 1702 O O . VAL A 1 215 ? -27.051 -0.229 18.174 1.00 91.69 215 VAL A O 1
ATOM 1705 N N . GLN A 1 216 ? -26.068 -1.893 19.315 1.00 91.88 216 GLN A N 1
ATOM 1706 C CA . GLN A 1 216 ? -27.081 -1.944 20.379 1.00 91.88 216 GLN A CA 1
ATOM 1707 C C . GLN A 1 216 ? -26.934 -0.832 21.427 1.00 91.88 216 GLN A C 1
ATOM 1709 O O . GLN A 1 216 ? -27.885 -0.551 22.152 1.00 91.88 216 GLN A O 1
ATOM 1714 N N . GLY A 1 217 ? -25.770 -0.186 21.514 1.00 88.50 217 GLY A N 1
ATOM 1715 C CA . GLY A 1 217 ? -25.470 0.833 22.523 1.00 88.50 217 GLY A CA 1
ATOM 1716 C C . GLY A 1 217 ? -26.228 2.154 22.358 1.00 88.50 217 GLY A C 1
ATOM 1717 O O . GLY A 1 217 ? -26.126 3.023 23.219 1.00 88.50 217 GLY A O 1
ATOM 1718 N N . THR A 1 218 ? -26.989 2.334 21.274 1.00 86.81 218 THR A N 1
ATOM 1719 C CA . THR A 1 218 ? -27.844 3.512 21.064 1.00 86.81 218 THR A CA 1
ATOM 1720 C C . THR A 1 218 ? -29.309 3.208 21.371 1.00 86.81 218 THR A C 1
ATOM 1722 O O . THR A 1 218 ? -29.845 2.171 20.990 1.00 86.81 218 THR A O 1
ATOM 1725 N N . THR A 1 219 ? -29.993 4.148 22.023 1.00 88.75 219 THR A N 1
ATOM 1726 C CA . THR A 1 219 ? -31.441 4.075 22.285 1.00 88.75 219 THR A CA 1
ATOM 1727 C C . THR A 1 219 ? -32.281 4.624 21.129 1.00 88.75 219 THR A C 1
ATOM 1729 O O . THR A 1 219 ? -33.495 4.426 21.095 1.00 88.75 219 THR A O 1
ATOM 1732 N N . SER A 1 220 ? -31.653 5.309 20.166 1.00 94.88 220 SER A N 1
ATOM 1733 C CA . SER A 1 220 ? -32.327 5.871 18.995 1.00 94.88 220 SER A CA 1
ATOM 1734 C C . SER A 1 220 ? -32.428 4.840 17.873 1.00 94.88 220 SER A C 1
ATOM 1736 O O . SER A 1 220 ? -31.412 4.427 17.312 1.00 94.88 220 SER A O 1
ATOM 1738 N N . GLY A 1 221 ? -33.659 4.483 17.493 1.00 93.88 221 GLY A N 1
ATOM 1739 C CA . GLY A 1 221 ? -33.920 3.541 16.399 1.00 93.88 221 GLY A CA 1
ATOM 1740 C C . GLY A 1 221 ? -33.307 3.976 15.063 1.00 93.88 221 GLY A C 1
ATOM 1741 O O . GLY A 1 221 ? -32.696 3.161 14.386 1.00 93.88 221 GLY A O 1
ATOM 1742 N N . ALA A 1 222 ? -33.368 5.270 14.729 1.00 94.12 222 ALA A N 1
ATOM 1743 C CA . ALA A 1 222 ? -32.790 5.793 13.488 1.00 94.12 222 ALA A CA 1
ATOM 1744 C C . ALA A 1 222 ? -31.251 5.739 13.470 1.00 94.12 222 ALA A C 1
ATOM 1746 O O . ALA A 1 222 ? -30.646 5.543 12.419 1.00 94.12 222 ALA A O 1
ATOM 1747 N N . VAL A 1 223 ? -30.596 5.922 14.625 1.00 90.69 223 VAL A N 1
ATOM 1748 C CA . VAL A 1 223 ? -29.133 5.764 14.722 1.00 90.69 223 VAL A CA 1
ATOM 1749 C C . VAL A 1 223 ? -28.772 4.290 14.597 1.00 90.69 223 VAL A C 1
ATOM 1751 O O . VAL A 1 223 ? -27.850 3.959 13.861 1.00 90.69 223 VAL A O 1
ATOM 1754 N N . LYS A 1 224 ? -29.521 3.406 15.262 1.00 93.31 224 LYS A N 1
ATOM 1755 C CA . LYS A 1 224 ? -29.327 1.958 15.165 1.00 93.31 224 LYS A CA 1
ATOM 1756 C C . LYS A 1 224 ? -29.438 1.464 13.719 1.00 93.31 224 LYS A C 1
ATOM 1758 O O . LYS A 1 224 ? -28.530 0.786 13.260 1.00 93.31 224 LYS A O 1
ATOM 1763 N N . GLU A 1 225 ? -30.474 1.881 12.992 1.00 94.38 225 GLU A N 1
ATOM 1764 C CA . GLU A 1 225 ? -30.676 1.529 11.579 1.00 94.38 225 GLU A CA 1
ATOM 1765 C C . GLU A 1 225 ? -29.495 1.973 10.699 1.00 94.38 225 GLU A C 1
ATOM 1767 O O . GLU A 1 225 ? -28.971 1.176 9.927 1.00 94.38 225 GLU A O 1
ATOM 1772 N N . LYS A 1 226 ? -28.989 3.203 10.877 1.00 92.12 226 LYS A N 1
ATOM 1773 C CA . LYS A 1 226 ? -27.791 3.680 10.157 1.00 92.12 226 LYS A CA 1
ATOM 1774 C C . LYS A 1 226 ? -26.536 2.866 10.474 1.00 92.12 226 LYS A C 1
ATOM 1776 O O . LYS A 1 226 ? -25.727 2.611 9.584 1.00 92.12 226 LYS A O 1
ATOM 1781 N N . ARG A 1 227 ? -26.350 2.482 11.742 1.00 93.12 227 ARG A N 1
ATOM 1782 C CA . ARG A 1 227 ? -25.219 1.646 12.172 1.00 93.12 227 ARG A CA 1
ATOM 1783 C C . ARG A 1 227 ? -25.299 0.254 11.547 1.00 93.12 227 ARG A C 1
ATOM 1785 O O . ARG A 1 227 ? -24.296 -0.241 11.044 1.00 93.12 227 ARG A O 1
ATOM 1792 N N . GLU A 1 228 ? -26.489 -0.344 11.532 1.00 94.31 228 GLU A N 1
ATOM 1793 C CA . GLU A 1 228 ? -26.753 -1.630 10.874 1.00 94.31 228 GLU A CA 1
ATOM 1794 C C . GLU A 1 228 ? -26.510 -1.546 9.359 1.00 94.31 228 GLU A C 1
ATOM 1796 O O . GLU A 1 228 ? -25.844 -2.417 8.800 1.00 94.31 228 GLU A O 1
ATOM 1801 N N . GLU A 1 229 ? -26.970 -0.478 8.700 1.00 94.06 229 GLU A N 1
ATOM 1802 C CA . GLU A 1 229 ? -26.736 -0.241 7.271 1.00 94.06 229 GLU A CA 1
ATOM 1803 C C . GLU A 1 229 ? -25.239 -0.154 6.937 1.00 94.06 229 GLU A C 1
ATOM 1805 O O . GLU A 1 229 ? -24.787 -0.797 5.988 1.00 94.06 229 GLU A O 1
ATOM 1810 N N . LEU A 1 230 ? -24.459 0.599 7.725 1.00 90.25 230 LEU A N 1
ATOM 1811 C CA . LEU A 1 230 ? -23.010 0.714 7.535 1.00 90.25 230 LEU A CA 1
ATOM 1812 C C . LEU A 1 230 ? -22.323 -0.652 7.639 1.00 90.25 230 LEU A C 1
ATOM 1814 O O . LEU A 1 230 ? -21.536 -1.002 6.762 1.00 90.25 230 LEU A O 1
ATOM 1818 N N . VAL A 1 231 ? -22.641 -1.429 8.678 1.00 93.19 231 VAL A N 1
ATOM 1819 C CA . VAL A 1 231 ? -22.055 -2.761 8.895 1.00 93.19 231 VAL A CA 1
ATOM 1820 C C . VAL A 1 231 ? -22.399 -3.696 7.738 1.00 93.19 231 VAL A C 1
ATOM 1822 O O . VAL A 1 231 ? -21.498 -4.296 7.158 1.00 93.19 231 VAL A O 1
ATOM 1825 N N . MET A 1 232 ? -23.675 -3.780 7.346 1.00 92.31 232 MET A N 1
ATOM 1826 C CA . MET A 1 232 ? -24.102 -4.636 6.233 1.00 92.31 232 MET A CA 1
ATOM 1827 C C . MET A 1 232 ? -23.426 -4.247 4.915 1.00 92.31 232 MET A C 1
ATOM 1829 O O . MET A 1 232 ? -22.969 -5.118 4.171 1.00 92.31 232 MET A O 1
ATOM 1833 N N . ARG A 1 233 ? -23.341 -2.942 4.625 1.00 91.44 233 ARG A N 1
ATOM 1834 C CA . ARG A 1 233 ? -22.675 -2.431 3.423 1.00 91.44 233 ARG A CA 1
ATOM 1835 C C . ARG A 1 233 ? -21.194 -2.794 3.418 1.00 91.44 233 ARG A C 1
ATOM 1837 O O . ARG A 1 233 ? -20.698 -3.278 2.401 1.00 91.44 233 ARG A O 1
ATOM 1844 N N . LEU A 1 234 ? -20.505 -2.579 4.535 1.00 90.06 234 LEU A N 1
ATOM 1845 C CA . LEU A 1 234 ? -19.084 -2.871 4.663 1.00 90.06 234 LEU A CA 1
ATOM 1846 C C . LEU A 1 234 ? -18.798 -4.372 4.524 1.00 90.06 234 LEU A C 1
ATOM 1848 O O . LEU A 1 234 ? -17.900 -4.742 3.772 1.00 90.06 234 LEU A O 1
ATOM 1852 N N . SER A 1 235 ? -19.590 -5.236 5.168 1.00 91.56 235 SER A N 1
ATOM 1853 C CA . SER A 1 235 ? -19.478 -6.693 5.012 1.00 91.56 235 SER A CA 1
ATOM 1854 C C . SER A 1 235 ? -19.624 -7.114 3.549 1.00 91.56 235 SER A C 1
ATOM 1856 O O . SER A 1 235 ? -18.756 -7.805 3.024 1.00 91.56 235 SER A O 1
ATOM 1858 N N . ALA A 1 236 ? -20.647 -6.614 2.846 1.00 91.00 236 ALA A N 1
ATOM 1859 C CA . ALA A 1 236 ? -20.846 -6.924 1.429 1.00 91.00 236 ALA A CA 1
ATOM 1860 C C . ALA A 1 236 ? -19.673 -6.458 0.543 1.00 91.00 236 ALA A C 1
ATOM 1862 O O . ALA A 1 236 ? -19.316 -7.121 -0.435 1.00 91.00 236 ALA A O 1
ATOM 1863 N N . LYS A 1 237 ? -19.055 -5.314 0.868 1.00 89.44 237 LYS A N 1
ATOM 1864 C CA . LYS A 1 237 ? -17.871 -4.820 0.154 1.00 89.44 237 LYS A CA 1
ATOM 1865 C C . LYS A 1 237 ? -16.626 -5.661 0.438 1.00 89.44 237 LYS A C 1
ATOM 1867 O O . LYS A 1 237 ? -15.875 -5.928 -0.498 1.00 89.44 237 LYS A O 1
ATOM 1872 N N . LEU A 1 238 ? -16.410 -6.079 1.685 1.00 87.94 238 LEU A N 1
ATOM 1873 C CA . LEU A 1 238 ? -15.295 -6.949 2.067 1.00 87.94 238 LEU A CA 1
ATOM 1874 C C . LEU A 1 238 ? -15.405 -8.329 1.405 1.00 87.94 238 LEU A C 1
ATOM 1876 O O . LEU A 1 238 ? -14.405 -8.814 0.877 1.00 87.94 238 LEU A O 1
ATOM 1880 N N . ASP A 1 239 ? -16.609 -8.901 1.329 1.00 89.38 239 ASP A N 1
ATOM 1881 C CA . ASP A 1 239 ? -16.863 -10.152 0.602 1.00 89.38 239 ASP A CA 1
ATOM 1882 C C . ASP A 1 239 ? -16.525 -10.004 -0.894 1.00 89.38 239 ASP A C 1
ATOM 1884 O O . ASP A 1 239 ? -15.755 -10.787 -1.453 1.00 89.38 239 ASP A O 1
ATOM 1888 N N . ASN A 1 240 ? -17.012 -8.936 -1.540 1.00 91.06 240 ASN A N 1
ATOM 1889 C CA . ASN A 1 240 ? -16.693 -8.626 -2.942 1.00 91.06 240 ASN A CA 1
ATOM 1890 C C . ASN A 1 240 ? -15.184 -8.412 -3.158 1.00 91.06 240 ASN A C 1
ATOM 1892 O O . ASN A 1 240 ? -14.614 -8.871 -4.152 1.00 91.06 240 ASN A O 1
ATOM 1896 N N . LEU A 1 241 ? -14.515 -7.729 -2.226 1.00 85.81 241 LEU A N 1
ATOM 1897 C CA . LEU A 1 241 ? -13.070 -7.544 -2.269 1.00 85.81 241 LEU A CA 1
ATOM 1898 C C . LEU A 1 241 ? -12.344 -8.893 -2.196 1.00 85.81 241 LEU A C 1
ATOM 1900 O O . LEU A 1 241 ? -11.466 -9.157 -3.019 1.00 85.81 241 LEU A O 1
ATOM 1904 N N . GLN A 1 242 ? -12.727 -9.758 -1.257 1.00 89.00 242 GLN A N 1
ATOM 1905 C CA . GLN A 1 242 ? -12.153 -11.091 -1.113 1.00 89.00 242 GLN A CA 1
ATOM 1906 C C . GLN A 1 242 ? -12.329 -11.922 -2.391 1.00 89.00 242 GLN A C 1
ATOM 1908 O O . GLN A 1 242 ? -11.351 -12.495 -2.882 1.00 89.00 242 GLN A O 1
ATOM 1913 N N . ASP A 1 243 ? -13.528 -11.932 -2.974 1.00 89.56 243 ASP A N 1
ATOM 1914 C CA . ASP A 1 243 ? -13.808 -12.631 -4.231 1.00 89.56 243 ASP A CA 1
ATOM 1915 C C . ASP A 1 243 ? -12.912 -12.126 -5.372 1.00 89.56 243 ASP A C 1
ATOM 1917 O O . ASP A 1 243 ? -12.266 -12.918 -6.069 1.00 89.56 243 ASP A O 1
ATOM 1921 N N . ARG A 1 244 ? -12.781 -10.802 -5.526 1.00 84.88 244 ARG A N 1
ATOM 1922 C CA . ARG A 1 244 ? -11.928 -10.191 -6.562 1.00 84.88 244 ARG A CA 1
ATOM 1923 C C . ARG A 1 244 ? -10.446 -10.478 -6.369 1.00 84.88 244 ARG A C 1
ATOM 1925 O O . ARG A 1 244 ? -9.740 -10.699 -7.356 1.00 84.88 244 ARG A O 1
ATOM 1932 N N . LEU A 1 245 ? -9.956 -10.495 -5.132 1.00 84.69 245 LEU A N 1
ATOM 1933 C CA . LEU A 1 245 ? -8.570 -10.870 -4.844 1.00 84.69 245 LEU A CA 1
ATOM 1934 C C . LEU A 1 245 ? -8.314 -12.338 -5.208 1.00 84.69 245 LEU A C 1
ATOM 1936 O O . LEU A 1 245 ? -7.291 -12.651 -5.821 1.00 84.69 245 LEU A O 1
ATOM 1940 N N . VAL A 1 246 ? -9.260 -13.236 -4.909 1.00 87.12 246 VAL A N 1
ATOM 1941 C CA . VAL A 1 246 ? -9.176 -14.653 -5.296 1.00 87.12 246 VAL A CA 1
ATOM 1942 C C . VAL A 1 246 ? -9.172 -14.815 -6.818 1.00 87.12 246 VAL A C 1
ATOM 1944 O O . VAL A 1 246 ? -8.366 -15.585 -7.346 1.00 87.12 246 VAL A O 1
ATOM 1947 N N . GLU A 1 247 ? -10.038 -14.099 -7.539 1.00 83.75 247 GLU A N 1
ATOM 1948 C CA . GLU A 1 247 ? -10.046 -14.097 -9.008 1.00 83.75 247 GLU A CA 1
ATOM 1949 C C . GLU A 1 247 ? -8.719 -13.606 -9.596 1.00 83.75 247 GLU A C 1
ATOM 1951 O O . GLU A 1 247 ? -8.190 -14.221 -10.525 1.00 83.75 247 GLU A O 1
ATOM 1956 N N . THR A 1 248 ? -8.168 -12.528 -9.039 1.00 79.88 248 THR A N 1
ATOM 1957 C CA . THR A 1 248 ? -6.912 -11.921 -9.502 1.00 79.88 248 THR A CA 1
ATOM 1958 C C . THR A 1 248 ? -5.741 -12.887 -9.303 1.00 79.88 248 THR A C 1
ATOM 1960 O O . THR A 1 248 ? -5.025 -13.200 -10.253 1.00 79.88 248 THR A O 1
ATOM 1963 N N . LYS A 1 249 ? -5.636 -13.503 -8.119 1.00 78.12 249 LYS A N 1
ATOM 1964 C CA . LYS A 1 249 ? -4.595 -14.493 -7.797 1.00 78.12 249 LYS A CA 1
ATOM 1965 C C . LYS A 1 249 ? -4.667 -15.764 -8.653 1.00 78.12 249 LYS A C 1
ATOM 1967 O O . LYS A 1 249 ? -3.650 -16.400 -8.927 1.00 78.12 249 LYS A O 1
ATOM 1972 N N . LYS A 1 250 ? -5.865 -16.176 -9.087 1.00 75.06 250 LYS A N 1
ATOM 1973 C CA . LYS A 1 250 ? -6.027 -17.315 -10.013 1.00 75.06 250 LYS A CA 1
ATOM 1974 C C . LYS A 1 250 ? -5.448 -17.023 -11.398 1.00 75.06 250 LYS A C 1
ATOM 1976 O O . LYS A 1 250 ? -5.004 -17.962 -12.056 1.00 75.06 250 LYS A O 1
ATOM 1981 N N . LYS A 1 251 ? -5.456 -15.762 -11.838 1.00 64.81 251 LYS A N 1
ATOM 1982 C CA . LYS A 1 251 ? -4.899 -15.355 -13.135 1.00 64.81 251 LYS A CA 1
ATOM 1983 C C . LYS A 1 251 ? -3.377 -15.252 -13.118 1.00 64.81 251 LYS A C 1
ATOM 1985 O O . LYS A 1 251 ? -2.759 -15.647 -14.097 1.00 64.81 251 LYS A O 1
ATOM 1990 N N . GLU A 1 252 ? -2.783 -14.846 -11.997 1.00 55.03 252 GLU A N 1
ATOM 1991 C CA . GLU A 1 252 ? -1.320 -14.802 -11.832 1.00 55.03 252 GLU A CA 1
ATOM 1992 C C . GLU A 1 252 ? -0.641 -16.173 -11.964 1.00 55.03 252 GLU A C 1
ATOM 1994 O O . GLU A 1 252 ? 0.521 -16.235 -12.330 1.00 55.03 252 GLU A O 1
ATOM 1999 N N . ARG A 1 253 ? -1.350 -17.294 -11.748 1.00 37.50 253 ARG A N 1
ATOM 2000 C CA . ARG A 1 253 ? -0.786 -18.650 -11.934 1.00 37.50 253 ARG A CA 1
ATOM 2001 C C . ARG A 1 253 ? -0.426 -19.018 -13.384 1.00 37.50 253 ARG A C 1
ATOM 2003 O O . ARG A 1 253 ? 0.054 -20.129 -13.599 1.00 37.50 253 ARG A O 1
ATOM 2010 N N . TRP A 1 254 ? -0.694 -18.148 -14.355 1.00 30.12 254 TRP A N 1
ATOM 2011 C CA . TRP A 1 254 ? -0.450 -18.387 -15.782 1.00 30.12 254 TRP A CA 1
ATOM 2012 C C . TRP A 1 254 ? 0.614 -17.461 -16.395 1.00 30.12 254 TRP A C 1
ATOM 2014 O O . TRP A 1 254 ? 0.867 -17.573 -17.595 1.00 30.12 254 TRP A O 1
ATOM 2024 N N . LEU A 1 255 ? 1.210 -16.571 -15.591 1.00 35.28 255 LEU A N 1
ATOM 2025 C CA . LEU A 1 255 ? 2.406 -15.785 -15.924 1.00 35.28 255 LEU A CA 1
ATOM 2026 C C . LEU A 1 255 ? 3.633 -16.417 -15.257 1.00 35.28 255 LEU A C 1
ATOM 2028 O O . LEU A 1 255 ? 4.697 -16.418 -15.912 1.00 35.28 255 LEU A O 1
#